Protein AF-A0A6C0GBV0-F1 (afdb_monomer_lite)

Secondary structure (DSSP, 8-state):
-GGGGG-SSHHHHHHHHHHHHHTT---HHHHHHHTT---EEEE---SSSS---EEEEHHHHHHHHHTTTS-HHHHHHHHHHHHHS----TT-GGGGG--SGGGTT-HHHHHHHHHHHHHH--GGGHHHHHTT--GGGHHHHHHHHH---EETTTTEEHHHHHHHHHHHS--GGGHHHHHHHHHHHHH--S--TTHHHHHHHHTTS-HHHHHHHHHHHHHHHHT-S-GGG-HHHHHHHHHHHHHT-GGGHHHHHHHHTSTTGGGGGG----

Sequence (270 aa):
MYALTNHKNEVIKGYALLGLIQRKAPLYDVLLQNIQDSSVLIEETWGCIGGGVNVNSVSSFFVYNTIYILNERERAKIDSILLFADFDSKNDFYYKFIYTDSLKQNNTYYKRLKQLYTKKQYFFLLHHIAQYQNPNDKQLILDALQNDQEYGYFQLNCINDGLHAIKQFPDSTFLPTLESLQKQALTTDSHNIWLTTLYLAILAYDPAVAKPFLKAAIETEHSINDINDREHTKVIYSLIRNINNAEYDEVMNIIKTIPGYEVYDQLIIY

Foldseek 3Di:
DLVQCPPPDLQSVLVVLVVCVVVLHDCLVSLVVCLLQQDWDWDPDDDDDDDDTPTDGSNQSSLVSCLVSDDLVSLLVSLVCLLPDPRPDLRSPSNLSRDQVSVQPDVVSLVSLVCCCPPVVPLLSLLSNLLNLDPVCVVVLVVLCVWQDQDDDPRDGSNLSSLSSLLNHVDPVCLVSLVVVLVVVLPDQDPDPNLLSSLSSLVSDDLVRSVVSLVVLCVSCLPPPDPVSSVNLLSNLQVCVVVVDPSCVVSVVSCVVRPPSVVSVVDDDD

Structure (mmCIF, N/CA/C/O backbone):
data_AF-A0A6C0GBV0-F1
#
_entry.id   AF-A0A6C0GBV0-F1
#
loop_
_atom_site.group_PDB
_atom_site.id
_atom_site.type_symbol
_atom_site.label_atom_id
_atom_site.label_alt_id
_atom_site.label_comp_id
_atom_site.label_asym_id
_atom_site.label_entity_id
_atom_site.label_seq_id
_atom_site.pdbx_PDB_ins_code
_atom_site.Cartn_x
_atom_site.Cartn_y
_atom_site.Cartn_z
_atom_site.occupancy
_atom_site.B_iso_or_equiv
_atom_site.auth_seq_id
_atom_site.auth_comp_id
_atom_site.auth_asym_id
_atom_site.auth_atom_id
_atom_site.pdbx_PDB_model_num
ATOM 1 N N . MET A 1 1 ? 12.032 16.051 -30.107 1.00 82.94 1 MET A N 1
ATOM 2 C CA . MET A 1 1 ? 11.981 15.551 -28.716 1.00 82.94 1 MET A CA 1
ATOM 3 C C . MET A 1 1 ? 12.133 14.041 -28.664 1.00 82.94 1 MET A C 1
ATOM 5 O O . MET A 1 1 ? 13.110 13.624 -28.077 1.00 82.94 1 MET A O 1
ATOM 9 N N . TYR A 1 2 ? 11.303 13.236 -29.345 1.00 91.25 2 TYR A N 1
ATOM 10 C CA . TYR A 1 2 ? 11.494 11.772 -29.406 1.00 91.25 2 TYR A CA 1
ATOM 11 C C . TYR A 1 2 ? 12.918 11.330 -29.784 1.00 91.25 2 TYR A C 1
ATOM 13 O O . TYR A 1 2 ? 13.510 10.527 -29.088 1.00 91.25 2 TYR A O 1
ATOM 21 N N . ALA A 1 3 ? 13.537 11.922 -30.810 1.00 90.75 3 ALA A N 1
ATOM 22 C CA . ALA A 1 3 ? 14.922 11.582 -31.170 1.00 90.75 3 ALA A CA 1
ATOM 23 C C . ALA A 1 3 ? 15.952 11.834 -30.042 1.00 90.75 3 ALA A C 1
ATOM 25 O O . ALA A 1 3 ? 17.018 11.226 -30.034 1.00 90.75 3 ALA A O 1
ATOM 26 N N . LEU A 1 4 ? 15.643 12.723 -29.092 1.00 93.50 4 LEU A N 1
ATOM 27 C CA . LEU A 1 4 ? 16.532 13.079 -27.984 1.00 93.50 4 LEU A CA 1
ATOM 28 C C . LEU A 1 4 ? 16.401 12.127 -26.787 1.00 93.50 4 LEU A C 1
ATOM 30 O O . LEU A 1 4 ? 17.289 12.118 -25.943 1.00 93.50 4 LEU A O 1
ATOM 34 N N . THR A 1 5 ? 15.356 11.293 -26.716 1.00 91.75 5 THR A N 1
ATOM 35 C CA . THR A 1 5 ? 15.217 10.307 -25.628 1.00 91.75 5 THR A CA 1
ATOM 36 C C . THR A 1 5 ? 16.241 9.178 -25.733 1.00 91.75 5 THR A C 1
ATOM 38 O O . THR A 1 5 ? 16.469 8.486 -24.754 1.00 91.75 5 THR A O 1
ATOM 41 N N . ASN A 1 6 ? 16.905 9.037 -26.886 1.00 90.94 6 ASN A N 1
ATOM 42 C CA . ASN A 1 6 ? 17.988 8.076 -27.124 1.00 90.94 6 ASN A CA 1
ATOM 43 C C . ASN A 1 6 ? 19.353 8.771 -27.289 1.00 90.94 6 ASN A C 1
ATOM 45 O O . ASN A 1 6 ? 20.278 8.220 -27.885 1.00 90.94 6 ASN A O 1
ATOM 49 N N . HIS A 1 7 ? 19.482 10.011 -26.812 1.00 93.06 7 HIS A N 1
ATOM 50 C CA . HIS A 1 7 ? 20.723 10.773 -26.912 1.00 93.06 7 HIS A CA 1
ATOM 51 C C . HIS A 1 7 ? 21.840 10.150 -26.057 1.00 93.06 7 HIS A C 1
ATOM 53 O O . HIS A 1 7 ? 21.569 9.600 -25.002 1.00 93.06 7 HIS A O 1
ATOM 59 N N . LYS A 1 8 ? 23.114 10.271 -26.451 1.00 90.56 8 LYS A N 1
ATOM 60 C CA . LYS A 1 8 ? 24.245 9.683 -25.694 1.00 90.56 8 LYS A CA 1
ATOM 61 C C . LYS A 1 8 ? 24.466 10.270 -24.295 1.00 90.56 8 LYS A C 1
ATOM 63 O O . LYS A 1 8 ? 25.205 9.690 -23.522 1.00 90.56 8 LYS A O 1
ATOM 68 N N . ASN A 1 9 ? 23.900 11.440 -24.026 1.00 89.19 9 ASN A N 1
ATOM 69 C CA . ASN A 1 9 ? 23.986 12.123 -22.738 1.00 89.19 9 ASN A CA 1
ATOM 70 C C . ASN A 1 9 ? 22.665 11.927 -21.985 1.00 89.19 9 ASN A C 1
ATOM 72 O O . ASN A 1 9 ? 21.605 12.295 -22.497 1.00 89.19 9 ASN A O 1
ATOM 76 N N . GLU A 1 10 ? 22.760 11.368 -20.787 1.00 88.69 10 GLU A N 1
ATOM 77 C CA . GLU A 1 10 ? 21.666 10.936 -19.919 1.00 88.69 10 GLU A CA 1
ATOM 78 C C . GLU A 1 10 ? 20.792 12.116 -19.486 1.00 88.69 10 GLU A C 1
ATOM 80 O O . GLU A 1 10 ? 19.565 12.029 -19.522 1.00 88.69 10 GLU A O 1
ATOM 85 N N . VAL A 1 11 ? 21.407 13.263 -19.185 1.00 86.31 11 VAL A N 1
ATOM 86 C CA . VAL A 1 11 ? 20.701 14.501 -18.819 1.00 86.31 11 VAL A CA 1
ATOM 87 C C . VAL A 1 11 ? 19.817 14.980 -19.972 1.00 86.31 11 VAL A C 1
ATOM 89 O O . VAL A 1 11 ? 18.656 15.336 -19.766 1.00 86.31 11 VAL A O 1
ATOM 92 N N . ILE A 1 12 ? 20.316 14.917 -21.212 1.00 89.94 12 ILE A N 1
ATOM 93 C CA . ILE A 1 12 ? 19.519 15.249 -22.404 1.00 89.94 12 ILE A CA 1
ATOM 94 C C . ILE A 1 12 ? 18.343 14.276 -22.567 1.00 89.94 12 ILE A C 1
ATOM 96 O O . ILE A 1 12 ? 17.244 14.730 -22.897 1.00 89.94 12 ILE A O 1
ATOM 100 N N . LYS A 1 13 ? 18.525 12.974 -22.294 1.00 91.38 13 LYS A N 1
ATOM 101 C CA . LYS A 1 13 ? 17.412 12.006 -22.304 1.00 91.38 13 LYS A CA 1
ATOM 102 C C . LYS A 1 13 ? 16.341 12.382 -21.279 1.00 91.38 13 LYS A C 1
ATOM 104 O O . LYS A 1 13 ? 15.158 12.406 -21.621 1.00 91.38 13 LYS A O 1
ATOM 109 N N . GLY A 1 14 ? 16.761 12.717 -20.056 1.00 88.88 14 GLY A N 1
ATOM 110 C CA . GLY A 1 14 ? 15.875 13.118 -18.963 1.00 88.88 14 GLY A CA 1
ATOM 111 C C . GLY A 1 14 ? 15.036 14.348 -19.316 1.00 88.88 14 GLY A C 1
ATOM 112 O O . GLY A 1 14 ? 13.807 14.293 -19.292 1.00 88.88 14 GLY A O 1
ATOM 113 N N . TYR A 1 15 ? 15.672 15.437 -19.761 1.00 90.12 15 TYR A N 1
ATOM 114 C CA . TYR A 1 15 ? 14.946 16.642 -20.184 1.00 90.12 15 TYR A CA 1
ATOM 115 C C . TYR A 1 15 ? 14.063 16.413 -21.415 1.00 90.12 15 TYR A C 1
ATOM 117 O O . TYR A 1 15 ? 12.979 16.994 -21.514 1.00 90.12 15 TYR A O 1
ATOM 125 N N . ALA A 1 16 ? 14.484 15.559 -22.353 1.00 93.69 16 ALA A N 1
ATOM 126 C CA . ALA A 1 16 ? 13.652 15.194 -23.494 1.00 93.69 16 ALA A CA 1
ATOM 127 C C . ALA A 1 16 ? 12.366 14.483 -23.052 1.00 93.69 16 ALA A C 1
ATOM 129 O O . ALA A 1 16 ? 11.297 14.804 -23.577 1.00 93.69 16 ALA A O 1
ATOM 130 N N . LEU A 1 17 ? 12.452 13.572 -22.075 1.00 92.75 17 LEU A N 1
ATOM 131 C CA . LEU A 1 17 ? 11.288 12.918 -21.481 1.00 92.75 17 LEU A CA 1
ATOM 132 C C . LEU A 1 17 ? 10.358 13.935 -20.811 1.00 92.75 17 LEU A C 1
ATOM 134 O O . LEU A 1 17 ? 9.166 13.956 -21.116 1.00 92.75 17 LEU A O 1
ATOM 138 N N . LEU A 1 18 ? 10.894 14.815 -19.958 1.00 91.12 18 LEU A N 1
ATOM 139 C CA . LEU A 1 18 ? 10.102 15.853 -19.287 1.00 91.12 18 LEU A CA 1
ATOM 140 C C . LEU A 1 18 ? 9.379 16.760 -20.296 1.00 91.12 18 LEU A C 1
ATOM 142 O O . LEU A 1 18 ? 8.192 17.048 -20.140 1.00 91.12 18 LEU A O 1
ATOM 146 N N . GLY A 1 19 ? 10.055 17.147 -21.381 1.00 92.38 19 GLY A N 1
ATOM 147 C CA . GLY A 1 19 ? 9.445 17.918 -22.465 1.00 92.38 19 GLY A CA 1
ATOM 148 C C . GLY A 1 19 ? 8.317 17.171 -23.189 1.00 92.38 19 GLY A C 1
ATOM 149 O O . GLY A 1 19 ? 7.324 17.786 -23.581 1.00 92.38 19 GLY A O 1
ATOM 150 N N . LEU A 1 20 ? 8.428 15.848 -23.353 1.00 94.06 20 LEU A N 1
ATOM 151 C CA . LEU A 1 20 ? 7.353 15.022 -23.915 1.00 94.06 20 LEU A CA 1
ATOM 152 C C . LEU A 1 20 ? 6.162 14.892 -22.952 1.00 94.06 20 LEU A C 1
ATOM 154 O O . LEU A 1 20 ? 5.019 14.984 -23.405 1.00 94.06 20 LEU A O 1
ATOM 158 N N . ILE A 1 21 ? 6.412 14.753 -21.645 1.00 90.94 21 ILE A N 1
ATOM 159 C CA . ILE A 1 21 ? 5.375 14.722 -20.597 1.00 90.94 21 ILE A CA 1
ATOM 160 C C . ILE A 1 21 ? 4.574 16.022 -20.595 1.00 90.94 21 ILE A C 1
ATOM 162 O O . ILE A 1 21 ? 3.346 15.991 -20.665 1.00 90.94 21 ILE A O 1
ATOM 166 N N . GLN A 1 22 ? 5.253 17.172 -20.598 1.00 91.00 22 GLN A N 1
ATOM 167 C CA . GLN A 1 22 ? 4.596 18.485 -20.647 1.00 91.00 22 GLN A CA 1
ATOM 168 C C . GLN A 1 22 ? 3.708 18.650 -21.886 1.00 91.00 22 GLN A C 1
ATOM 170 O O . GLN A 1 22 ? 2.680 19.324 -21.843 1.00 91.00 22 GLN A O 1
ATOM 175 N N . ARG A 1 23 ? 4.077 18.000 -22.994 1.00 93.12 23 ARG A N 1
ATOM 176 C CA . ARG A 1 23 ? 3.304 17.987 -24.241 1.00 93.12 23 ARG A CA 1
ATOM 177 C C . ARG A 1 23 ? 2.213 16.919 -24.286 1.00 93.12 23 ARG A C 1
ATOM 179 O O . ARG A 1 23 ? 1.539 16.821 -25.307 1.00 93.12 23 ARG A O 1
ATOM 186 N N . LYS A 1 24 ? 2.039 16.128 -23.219 1.00 90.94 24 LYS A N 1
ATOM 187 C CA . LYS A 1 24 ? 1.102 14.994 -23.150 1.00 90.94 24 LYS A CA 1
ATOM 188 C C . LYS A 1 24 ? 1.282 14.019 -24.320 1.00 90.94 24 LYS A C 1
ATOM 190 O O . LYS A 1 24 ? 0.313 13.492 -24.863 1.00 90.94 24 LYS A O 1
ATOM 195 N N . ALA A 1 25 ? 2.525 13.834 -24.757 1.00 91.94 25 ALA A N 1
ATOM 196 C CA . ALA A 1 25 ? 2.838 12.936 -25.857 1.00 91.94 25 ALA A CA 1
ATOM 197 C C . ALA A 1 25 ? 2.707 11.465 -25.403 1.00 91.94 25 ALA A C 1
ATOM 199 O O . ALA A 1 25 ? 2.894 11.193 -24.220 1.00 91.94 25 ALA A O 1
ATOM 200 N N . PRO A 1 26 ? 2.430 10.499 -26.297 1.00 91.44 26 PRO A N 1
ATOM 201 C CA . PRO A 1 26 ? 2.500 9.076 -25.957 1.00 91.44 26 PRO A CA 1
ATOM 202 C C . PRO A 1 26 ? 3.925 8.662 -25.552 1.00 91.44 26 PRO A C 1
ATOM 204 O O . PRO A 1 26 ? 4.877 8.938 -26.288 1.00 91.44 26 PRO A O 1
ATOM 207 N N . LEU A 1 27 ? 4.079 8.004 -24.395 1.00 93.19 27 LEU A N 1
ATOM 208 C CA . LEU A 1 27 ? 5.393 7.697 -23.795 1.00 93.19 27 LEU A CA 1
ATOM 209 C C . LEU A 1 27 ? 5.727 6.206 -23.714 1.00 93.19 27 LEU A C 1
ATOM 211 O O . LEU A 1 27 ? 6.846 5.873 -23.333 1.00 93.19 27 LEU A O 1
ATOM 215 N N . TYR A 1 28 ? 4.805 5.314 -24.080 1.00 93.81 28 TYR A N 1
ATOM 216 C CA . TYR A 1 28 ? 5.009 3.872 -23.927 1.00 93.81 28 TYR A CA 1
ATOM 217 C C . TYR A 1 28 ? 6.273 3.365 -24.640 1.00 93.81 28 TYR A C 1
ATOM 219 O O . TYR A 1 28 ? 7.127 2.744 -24.009 1.00 93.81 28 TYR A O 1
ATOM 227 N N . ASP A 1 29 ? 6.452 3.701 -25.920 1.00 93.94 29 ASP A N 1
ATOM 228 C CA . ASP A 1 29 ? 7.630 3.268 -26.686 1.00 93.94 29 ASP A CA 1
ATOM 229 C C . ASP A 1 29 ? 8.927 3.923 -26.188 1.00 93.94 29 ASP A C 1
ATOM 231 O O . ASP A 1 29 ? 9.991 3.304 -26.213 1.00 93.94 29 ASP A O 1
ATOM 235 N N . VAL A 1 30 ? 8.844 5.164 -25.697 1.00 93.38 30 VAL A N 1
ATOM 236 C CA . VAL A 1 30 ? 9.984 5.891 -25.113 1.00 93.38 30 VAL A CA 1
ATOM 237 C C . VAL A 1 30 ? 10.460 5.211 -23.835 1.00 93.38 30 VAL A C 1
ATOM 239 O O . VAL A 1 30 ? 11.665 5.021 -23.655 1.00 93.38 30 VAL A O 1
ATOM 242 N N . LEU A 1 31 ? 9.519 4.823 -22.970 1.00 91.56 31 LEU A N 1
ATOM 243 C CA . LEU A 1 31 ? 9.804 4.045 -21.773 1.00 91.56 31 LEU A CA 1
ATOM 244 C C . LEU A 1 31 ? 10.412 2.696 -22.149 1.00 91.56 31 LEU A C 1
ATOM 246 O O . LEU A 1 31 ? 11.474 2.360 -21.642 1.00 91.56 31 LEU A O 1
ATOM 250 N N . LEU A 1 32 ? 9.791 1.948 -23.065 1.00 91.25 32 LEU A N 1
ATOM 251 C CA . LEU A 1 32 ? 10.261 0.618 -23.453 1.00 91.25 32 LEU A CA 1
ATOM 252 C C . LEU A 1 32 ? 11.707 0.632 -23.974 1.00 91.25 32 LEU A C 1
ATOM 254 O O . LEU A 1 32 ? 12.476 -0.27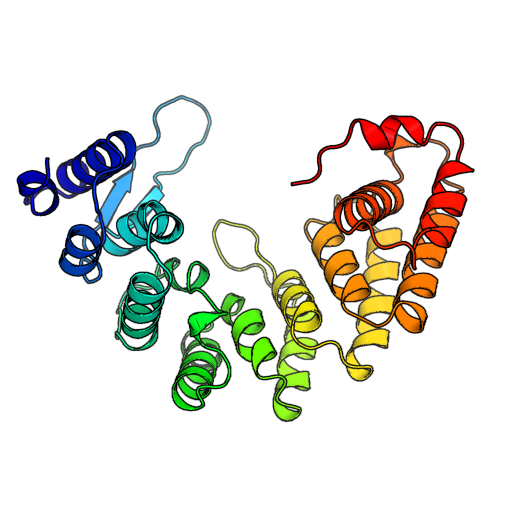4 -23.670 1.00 91.25 32 LEU A O 1
ATOM 258 N N . GLN A 1 33 ? 12.095 1.673 -24.713 1.00 91.62 33 GLN A N 1
ATOM 259 C CA . GLN A 1 33 ? 13.460 1.835 -25.224 1.00 91.62 33 GLN A CA 1
ATOM 260 C C . GLN A 1 33 ? 14.502 2.105 -24.130 1.00 91.62 33 GLN A C 1
ATOM 262 O O . GLN A 1 33 ? 15.669 1.775 -24.318 1.00 91.62 33 GLN A O 1
ATOM 267 N N . ASN A 1 34 ? 14.099 2.699 -23.004 1.00 88.94 34 ASN A N 1
ATOM 268 C CA . ASN A 1 34 ? 15.011 3.155 -21.948 1.00 88.94 34 ASN A CA 1
ATOM 269 C C . ASN A 1 34 ? 14.832 2.398 -20.620 1.00 88.94 34 ASN A C 1
ATOM 271 O O . ASN A 1 34 ? 15.561 2.645 -19.666 1.00 88.94 34 ASN A O 1
ATOM 275 N N . ILE A 1 35 ? 13.904 1.438 -20.548 1.00 86.56 35 ILE A N 1
ATOM 276 C CA . ILE A 1 35 ? 13.587 0.697 -19.318 1.00 86.56 35 ILE A CA 1
ATOM 277 C C . ILE A 1 35 ? 14.748 -0.167 -18.816 1.00 86.56 35 ILE A C 1
ATOM 279 O O . ILE A 1 35 ? 14.807 -0.477 -17.634 1.00 86.56 35 ILE A O 1
ATOM 283 N N . GLN A 1 36 ? 15.681 -0.543 -19.690 1.00 84.12 36 GLN A N 1
ATOM 284 C CA . GLN A 1 36 ? 16.893 -1.294 -19.339 1.00 84.12 36 GLN A CA 1
ATOM 285 C C . GLN A 1 36 ? 18.141 -0.418 -19.239 1.00 84.12 36 GLN A C 1
ATOM 287 O O . GLN A 1 36 ? 19.236 -0.931 -19.024 1.00 84.12 36 GLN A O 1
ATOM 292 N N . ASP A 1 37 ? 17.993 0.898 -19.388 1.00 84.50 37 ASP A N 1
ATOM 293 C CA . ASP A 1 37 ? 19.122 1.807 -19.317 1.00 84.50 37 ASP A CA 1
ATOM 294 C C . ASP A 1 37 ? 19.559 2.016 -17.860 1.00 84.50 37 ASP A C 1
ATOM 296 O O . ASP A 1 37 ? 18.946 2.763 -17.091 1.00 84.50 37 ASP A O 1
ATOM 300 N N . SER A 1 38 ? 20.632 1.323 -17.481 1.00 81.06 38 SER A N 1
ATOM 301 C CA . SER A 1 38 ? 21.247 1.405 -16.157 1.00 81.06 38 SER A CA 1
ATOM 302 C C . SER A 1 38 ? 22.255 2.550 -16.027 1.00 81.06 38 SER A C 1
ATOM 304 O O . SER A 1 38 ? 22.928 2.640 -14.998 1.00 81.06 38 SER A O 1
ATOM 306 N N . SER A 1 39 ? 22.416 3.393 -17.056 1.00 84.00 39 SER A N 1
ATOM 307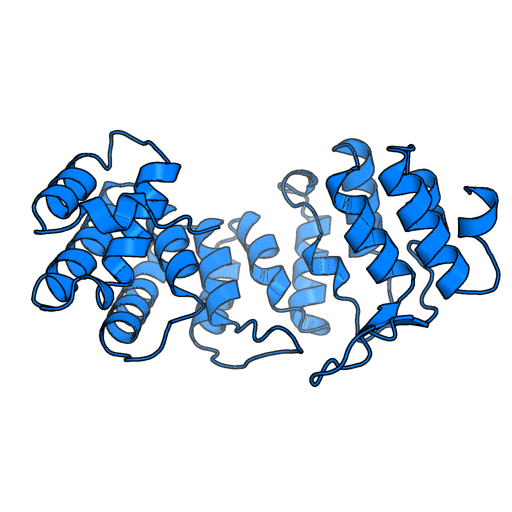 C CA . SER A 1 39 ? 23.273 4.576 -16.964 1.00 84.00 39 SER A CA 1
ATOM 308 C C . SER A 1 39 ? 22.764 5.526 -15.884 1.00 84.00 39 SER A C 1
ATOM 310 O O . SER A 1 39 ? 21.570 5.600 -15.579 1.00 84.00 39 SER A O 1
ATOM 312 N N . VAL A 1 40 ? 23.707 6.220 -15.255 1.00 80.88 40 VAL A N 1
ATOM 313 C CA . VAL A 1 40 ? 23.433 7.097 -14.124 1.00 80.88 40 VAL A CA 1
ATOM 314 C C . VAL A 1 40 ? 22.989 8.463 -14.632 1.00 80.88 40 VAL A C 1
ATOM 316 O O . VAL A 1 40 ? 23.737 9.167 -15.306 1.00 80.88 40 VAL A O 1
ATOM 319 N N . LEU A 1 41 ? 21.782 8.855 -14.244 1.00 74.19 41 LEU A N 1
ATOM 320 C CA . LEU A 1 41 ? 21.276 10.209 -14.341 1.00 74.19 41 LEU A CA 1
ATOM 321 C C . LEU A 1 41 ? 21.642 10.961 -13.055 1.00 74.19 41 LEU A C 1
ATOM 323 O O . LEU A 1 41 ? 21.146 10.654 -11.970 1.00 74.19 41 LEU A O 1
ATOM 327 N N . ILE A 1 42 ? 22.526 11.946 -13.184 1.00 67.19 42 ILE A N 1
ATOM 328 C CA . ILE A 1 42 ? 22.886 12.848 -12.090 1.00 67.19 42 ILE A CA 1
ATOM 329 C C . ILE A 1 42 ? 21.903 14.019 -12.119 1.00 67.19 42 ILE A C 1
ATOM 331 O O . ILE A 1 42 ? 21.989 14.875 -13.000 1.00 67.19 42 ILE A O 1
ATOM 335 N N . GLU A 1 43 ? 20.967 14.062 -11.171 1.00 60.09 43 GLU A N 1
ATOM 336 C CA . GLU A 1 43 ? 20.211 15.282 -10.894 1.00 60.09 43 GLU A CA 1
ATOM 337 C C . GLU A 1 43 ? 21.002 16.131 -9.893 1.00 60.09 43 GLU A C 1
ATOM 339 O O . GLU A 1 43 ? 21.015 15.863 -8.690 1.00 60.09 43 GLU A O 1
ATOM 344 N N . GLU A 1 44 ? 21.683 17.167 -10.385 1.00 52.41 44 GLU A N 1
ATOM 345 C CA . GLU A 1 44 ? 22.112 18.268 -9.524 1.00 52.41 44 GLU A CA 1
ATOM 346 C C . GLU A 1 44 ? 20.865 19.077 -9.147 1.00 52.41 44 GLU A C 1
ATOM 348 O O . GLU A 1 44 ? 20.273 19.774 -9.976 1.00 52.41 44 GLU A O 1
ATOM 353 N N . THR A 1 45 ? 20.420 18.960 -7.898 1.00 48.94 45 THR A N 1
ATOM 354 C CA . THR A 1 45 ? 19.359 19.819 -7.369 1.00 48.94 45 THR A CA 1
ATOM 355 C C . THR A 1 45 ? 19.818 21.274 -7.381 1.00 48.94 45 THR A C 1
ATOM 357 O O . THR A 1 45 ? 20.827 21.631 -6.772 1.00 48.94 45 THR A O 1
ATOM 360 N N . TRP A 1 46 ? 19.052 22.128 -8.056 1.00 38.97 46 TRP A N 1
ATOM 361 C CA . TRP A 1 46 ? 19.186 23.578 -7.978 1.00 38.97 46 TRP A CA 1
ATOM 362 C C . TRP A 1 46 ? 18.708 24.087 -6.611 1.00 38.97 46 TRP A C 1
ATOM 364 O O . TRP A 1 46 ? 17.591 23.783 -6.200 1.00 38.97 46 TRP A O 1
ATOM 374 N N . GLY A 1 47 ? 19.509 24.946 -5.972 1.00 36.59 47 GLY A N 1
ATOM 375 C CA . GLY A 1 47 ? 19.066 25.844 -4.898 1.00 36.59 47 GLY A CA 1
ATOM 376 C C . GLY A 1 47 ? 19.596 25.501 -3.504 1.00 36.59 47 GLY A C 1
ATOM 377 O O . GLY A 1 47 ? 19.425 24.398 -2.998 1.00 36.59 47 GLY A O 1
ATOM 378 N N . CYS A 1 48 ? 20.247 26.480 -2.875 1.00 45.38 48 CYS A N 1
ATOM 379 C CA . CYS A 1 48 ? 20.787 26.417 -1.522 1.00 45.38 48 CYS A CA 1
ATOM 380 C C . CYS A 1 48 ? 19.755 25.930 -0.490 1.00 45.38 48 CYS A C 1
ATOM 382 O O . CYS A 1 48 ? 18.763 26.612 -0.260 1.00 45.38 48 CYS A O 1
ATOM 384 N N . ILE A 1 49 ? 20.045 24.780 0.126 1.00 41.31 49 ILE A N 1
ATOM 385 C CA . ILE A 1 49 ? 19.910 24.367 1.542 1.00 41.31 49 ILE A CA 1
ATOM 386 C C . ILE A 1 49 ? 19.922 22.825 1.511 1.00 41.31 49 ILE A C 1
ATOM 388 O O . ILE A 1 49 ? 18.905 22.181 1.291 1.00 41.31 49 ILE A O 1
ATOM 392 N N . GLY A 1 50 ? 21.110 22.229 1.657 1.00 40.94 50 GLY A N 1
ATOM 393 C CA . GLY A 1 50 ? 21.283 20.820 2.051 1.00 40.94 50 GLY A CA 1
ATOM 394 C C . GLY A 1 50 ? 20.782 19.698 1.123 1.00 40.94 50 GLY A C 1
ATOM 395 O O . GLY A 1 50 ? 20.758 18.555 1.569 1.00 40.94 50 GLY A O 1
ATOM 396 N N . GLY A 1 51 ? 20.393 19.966 -0.127 1.00 35.03 51 GLY A N 1
ATOM 397 C CA . GLY A 1 51 ? 19.907 18.937 -1.059 1.00 35.03 51 GLY A CA 1
ATOM 398 C C . GLY A 1 51 ? 21.032 18.069 -1.629 1.00 35.03 51 GLY A C 1
ATOM 399 O O . GLY A 1 51 ? 21.951 18.580 -2.266 1.00 35.03 51 GLY A O 1
ATOM 400 N N . GLY A 1 52 ? 20.980 16.759 -1.379 1.00 41.44 52 GLY A N 1
ATOM 401 C CA . GLY A 1 52 ? 21.906 15.787 -1.962 1.00 41.44 52 GLY A CA 1
ATOM 402 C C . GLY A 1 52 ? 21.686 15.593 -3.466 1.00 41.44 52 GLY A C 1
ATOM 403 O O . GLY A 1 52 ? 20.599 15.823 -3.985 1.00 41.44 52 GLY A O 1
ATOM 404 N N . VAL A 1 53 ? 22.725 15.128 -4.162 1.00 43.78 53 VAL A N 1
ATOM 405 C CA . VAL A 1 53 ? 22.623 14.675 -5.555 1.00 43.78 53 VAL A CA 1
ATOM 406 C C . VAL A 1 53 ? 21.729 13.435 -5.597 1.00 43.78 53 VAL A C 1
ATOM 408 O O . VAL A 1 53 ? 22.098 12.394 -5.049 1.00 43.78 53 VAL A O 1
ATOM 411 N N . ASN A 1 54 ? 20.574 13.522 -6.260 1.00 54.69 54 ASN A N 1
ATOM 412 C CA . ASN A 1 54 ? 19.763 12.342 -6.545 1.00 54.69 54 ASN A CA 1
ATOM 413 C C . ASN A 1 54 ? 20.385 11.610 -7.735 1.00 54.69 54 ASN A C 1
ATOM 415 O O . ASN A 1 54 ? 20.250 12.001 -8.894 1.00 54.69 54 ASN A O 1
ATOM 419 N N . VAL A 1 55 ? 21.117 10.546 -7.425 1.00 55.81 55 VAL A N 1
ATOM 420 C CA . VAL A 1 55 ? 21.684 9.630 -8.412 1.00 55.81 55 VAL A CA 1
ATOM 421 C C . VAL A 1 55 ? 20.621 8.581 -8.732 1.00 55.81 55 VAL A C 1
ATOM 423 O O . VAL A 1 55 ? 20.476 7.595 -8.009 1.00 55.81 55 VAL A O 1
ATOM 426 N N . ASN A 1 56 ? 19.873 8.791 -9.812 1.00 67.38 56 ASN A N 1
ATOM 427 C CA . ASN A 1 56 ? 18.914 7.813 -10.330 1.00 67.38 56 ASN A CA 1
ATOM 428 C C . ASN A 1 56 ? 19.505 7.104 -11.552 1.00 67.38 56 ASN A C 1
ATOM 430 O O . ASN A 1 56 ? 20.334 7.670 -12.255 1.00 67.38 56 ASN A O 1
ATOM 434 N N . SER A 1 57 ? 19.086 5.875 -11.853 1.00 78.00 57 SER A N 1
ATOM 435 C CA . SER A 1 57 ? 19.316 5.332 -13.197 1.00 78.00 57 SER A CA 1
ATOM 436 C C . SER A 1 57 ? 18.350 5.984 -14.190 1.00 78.00 57 SER A C 1
ATOM 438 O O . SER A 1 57 ? 17.254 6.412 -13.807 1.00 78.00 57 SER A O 1
ATOM 440 N N . VAL A 1 58 ? 18.722 6.036 -15.471 1.00 82.38 58 VAL A N 1
ATOM 441 C CA . VAL A 1 58 ? 17.812 6.469 -16.544 1.00 82.38 58 VAL A CA 1
ATOM 442 C C . VAL A 1 58 ? 16.526 5.640 -16.513 1.00 82.38 58 VAL A C 1
ATOM 444 O O . VAL A 1 58 ? 15.439 6.210 -16.549 1.00 82.38 58 VAL A O 1
ATOM 447 N N . SER A 1 59 ? 16.626 4.321 -16.341 1.00 83.38 59 SER A N 1
ATOM 448 C CA . SER A 1 59 ? 15.466 3.441 -16.167 1.00 83.38 59 SER A CA 1
ATOM 449 C C . SER A 1 59 ? 14.546 3.889 -15.022 1.00 83.38 59 SER A C 1
ATOM 451 O O . SER A 1 59 ? 13.361 4.143 -15.254 1.00 83.38 59 SER A O 1
ATOM 453 N N . SER A 1 60 ? 15.081 4.070 -13.807 1.00 78.94 60 SER A N 1
ATOM 454 C CA . SER A 1 60 ? 14.294 4.498 -12.643 1.00 78.94 60 SER A CA 1
ATOM 455 C C . SER A 1 60 ? 13.623 5.853 -12.873 1.00 78.94 60 SER A C 1
ATOM 457 O O . SER A 1 60 ? 12.445 6.016 -12.550 1.00 78.94 60 SER A O 1
ATOM 459 N N . PHE A 1 61 ? 14.335 6.807 -13.482 1.00 83.69 61 PHE A N 1
ATOM 460 C CA . PHE A 1 61 ? 13.785 8.118 -13.829 1.00 83.69 61 PHE A CA 1
ATOM 461 C C . PHE A 1 61 ? 12.642 8.011 -14.846 1.00 83.69 61 PHE A C 1
ATOM 463 O O . PHE A 1 61 ? 11.598 8.648 -14.683 1.00 83.69 61 PHE A O 1
ATOM 470 N N . PHE A 1 62 ? 12.810 7.189 -15.883 1.00 87.75 62 PHE A N 1
ATOM 471 C CA . PHE A 1 62 ? 11.795 6.997 -16.912 1.00 87.75 62 PHE A CA 1
ATOM 472 C C . PHE A 1 62 ? 10.555 6.317 -16.339 1.00 87.75 62 PHE A C 1
ATOM 474 O O . PHE A 1 62 ? 9.451 6.809 -16.565 1.00 87.75 62 PHE A O 1
ATOM 481 N N . VAL A 1 63 ? 10.707 5.245 -15.556 1.00 85.25 63 VAL A N 1
ATOM 482 C CA . VAL A 1 63 ? 9.572 4.570 -14.908 1.00 85.25 63 VAL A CA 1
ATOM 483 C C . VAL A 1 63 ? 8.820 5.545 -14.003 1.00 85.25 63 VAL A C 1
ATOM 485 O O . VAL A 1 63 ? 7.616 5.721 -14.183 1.00 85.25 63 VAL A O 1
ATOM 488 N N . TYR A 1 64 ? 9.522 6.243 -13.101 1.00 82.88 64 TYR A N 1
ATOM 489 C CA . TYR A 1 64 ? 8.926 7.208 -12.167 1.00 82.88 64 TYR A CA 1
ATOM 490 C C . TYR A 1 64 ? 8.020 8.224 -12.874 1.00 82.88 64 TYR A C 1
ATOM 492 O O . TYR A 1 64 ? 6.880 8.453 -12.472 1.00 82.88 64 TYR A O 1
ATOM 500 N N . ASN A 1 65 ? 8.531 8.822 -13.951 1.00 84.81 65 ASN A N 1
ATOM 501 C CA . ASN A 1 65 ? 7.878 9.940 -14.624 1.00 84.81 65 ASN A CA 1
ATOM 502 C C . ASN A 1 65 ? 6.809 9.518 -15.644 1.00 84.81 65 ASN A C 1
ATOM 504 O O . ASN A 1 65 ? 6.037 10.360 -16.100 1.00 84.81 65 ASN A O 1
ATOM 508 N N . THR A 1 66 ? 6.750 8.240 -16.030 1.00 86.25 66 THR A N 1
ATOM 509 C CA . THR A 1 66 ? 5.828 7.767 -17.081 1.00 86.25 66 THR A CA 1
ATOM 510 C C . THR A 1 66 ? 4.726 6.854 -16.572 1.00 86.25 66 THR A C 1
ATOM 512 O O . THR A 1 66 ? 3.669 6.802 -17.197 1.00 86.25 66 THR A O 1
ATOM 515 N N . ILE A 1 67 ? 4.928 6.163 -15.445 1.00 80.25 67 ILE A N 1
ATOM 516 C CA . ILE A 1 67 ? 4.049 5.074 -14.997 1.00 80.25 67 ILE A CA 1
ATOM 517 C C . ILE A 1 67 ? 2.578 5.496 -14.828 1.00 80.25 67 ILE A C 1
ATOM 519 O O . ILE A 1 67 ? 1.682 4.709 -15.123 1.00 80.25 67 ILE A O 1
ATOM 523 N N . TYR A 1 68 ? 2.321 6.744 -14.425 1.00 80.56 68 TYR A N 1
ATOM 524 C CA . TYR A 1 68 ? 0.971 7.292 -14.222 1.00 80.56 68 TYR A CA 1
ATOM 525 C C . TYR A 1 68 ? 0.261 7.723 -15.514 1.00 80.56 68 TYR A C 1
ATOM 527 O O . TYR A 1 68 ? -0.923 8.045 -15.486 1.00 80.56 68 TYR A O 1
ATOM 535 N N . ILE A 1 69 ? 0.981 7.766 -16.637 1.00 86.50 69 ILE A N 1
ATOM 536 C CA . ILE A 1 69 ? 0.463 8.196 -17.945 1.00 86.50 69 ILE A CA 1
ATOM 537 C C . ILE A 1 69 ? 0.085 6.977 -18.806 1.00 86.50 69 ILE A C 1
ATOM 539 O O . ILE A 1 69 ? -0.669 7.106 -19.770 1.00 86.50 69 ILE A O 1
ATOM 543 N N . LEU A 1 70 ? 0.595 5.790 -18.465 1.00 86.81 70 LEU A N 1
ATOM 544 C CA . LEU A 1 70 ? 0.329 4.553 -19.194 1.00 86.81 70 LEU A CA 1
ATOM 545 C C . LEU A 1 70 ? -1.113 4.081 -18.996 1.00 86.81 70 LEU A C 1
ATOM 547 O O . LEU A 1 70 ? -1.656 4.144 -17.893 1.00 86.81 70 LEU A O 1
ATOM 551 N N . ASN A 1 71 ? -1.705 3.518 -20.051 1.00 88.31 71 ASN A N 1
ATOM 552 C CA . ASN A 1 71 ? -2.952 2.767 -19.893 1.00 88.31 71 ASN A CA 1
ATOM 553 C C . ASN A 1 71 ? -2.699 1.401 -19.223 1.00 88.31 71 ASN A C 1
ATOM 555 O O . ASN A 1 71 ? -1.565 0.928 -19.144 1.00 88.31 71 ASN A O 1
ATOM 559 N N . GLU A 1 72 ? -3.762 0.728 -18.778 1.00 84.44 72 GLU A N 1
ATOM 560 C CA . GLU A 1 72 ? -3.669 -0.549 -18.050 1.00 84.44 72 GLU A CA 1
ATOM 561 C C . GLU A 1 72 ? -2.879 -1.632 -18.801 1.00 84.44 72 GLU A C 1
ATOM 563 O O . GLU A 1 72 ? -2.073 -2.347 -18.204 1.00 84.44 72 GLU A O 1
ATOM 568 N N . ARG A 1 73 ? -3.064 -1.742 -20.125 1.00 86.69 73 ARG A N 1
ATOM 569 C CA . ARG A 1 73 ? -2.390 -2.756 -20.948 1.00 86.69 73 ARG A CA 1
ATOM 570 C C . ARG A 1 73 ? -0.896 -2.477 -21.075 1.00 86.69 73 ARG A C 1
ATOM 572 O O . ARG A 1 73 ? -0.091 -3.406 -21.045 1.00 86.69 73 ARG A O 1
ATOM 579 N N . GLU A 1 74 ? -0.530 -1.219 -21.281 1.00 89.75 74 GLU A N 1
ATOM 580 C CA . GLU A 1 74 ? 0.864 -0.777 -21.319 1.00 89.75 74 GLU A CA 1
ATOM 581 C C . GLU A 1 74 ? 1.528 -1.011 -19.969 1.00 89.75 74 GLU A C 1
ATOM 583 O O . GLU A 1 74 ? 2.593 -1.624 -19.908 1.00 89.75 74 GLU A O 1
ATOM 588 N N . ARG A 1 75 ? 0.850 -0.615 -18.890 1.00 85.88 75 ARG A N 1
ATOM 589 C CA . ARG A 1 75 ? 1.332 -0.764 -17.522 1.00 85.88 75 ARG A CA 1
ATOM 590 C C . ARG A 1 75 ? 1.577 -2.225 -17.155 1.00 85.88 75 ARG A C 1
ATOM 592 O O . A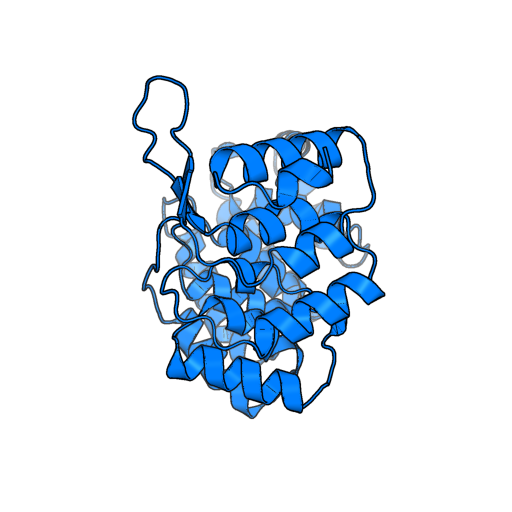RG A 1 75 ? 2.684 -2.549 -16.749 1.00 85.88 75 ARG A O 1
ATOM 599 N N . ALA A 1 76 ? 0.638 -3.124 -17.455 1.00 83.56 76 ALA A N 1
ATOM 600 C CA . ALA A 1 76 ? 0.808 -4.561 -17.225 1.00 83.56 76 ALA A CA 1
ATOM 601 C C . ALA A 1 76 ? 2.045 -5.148 -17.937 1.00 83.56 76 ALA A C 1
ATOM 603 O O . ALA A 1 76 ? 2.740 -6.008 -17.394 1.00 83.56 76 ALA A O 1
ATOM 604 N N . LYS A 1 77 ? 2.356 -4.681 -19.155 1.00 87.00 77 LYS A N 1
ATOM 605 C CA . LYS A 1 77 ? 3.571 -5.110 -19.867 1.00 87.00 77 LYS A CA 1
ATOM 606 C C . LYS A 1 77 ? 4.836 -4.585 -19.195 1.00 87.00 77 LYS A C 1
ATOM 608 O O . LYS A 1 77 ? 5.805 -5.331 -19.085 1.00 87.00 77 LYS A O 1
ATOM 613 N N . ILE A 1 78 ? 4.829 -3.323 -18.767 1.00 86.88 78 ILE A N 1
ATOM 614 C CA . ILE A 1 78 ? 5.949 -2.715 -18.042 1.00 86.88 78 ILE A CA 1
ATOM 615 C C . ILE A 1 78 ? 6.177 -3.446 -16.721 1.00 86.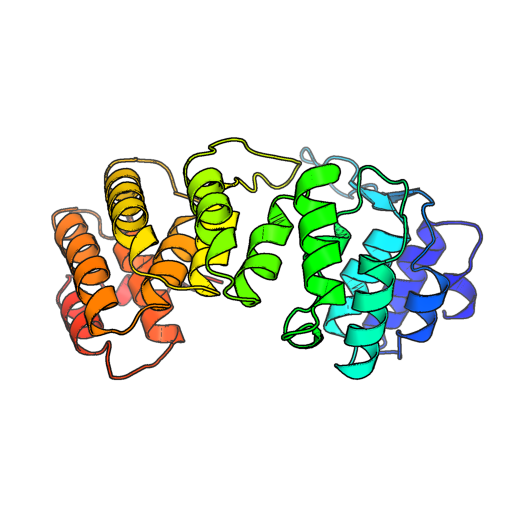88 78 ILE A C 1
ATOM 617 O O . ILE A 1 78 ? 7.297 -3.881 -16.487 1.00 86.88 78 ILE A O 1
ATOM 621 N N . ASP A 1 79 ? 5.133 -3.690 -15.926 1.00 83.25 79 ASP A N 1
ATOM 622 C CA . ASP A 1 79 ? 5.224 -4.451 -14.674 1.00 83.25 79 ASP A CA 1
ATOM 623 C C . ASP A 1 79 ? 5.852 -5.833 -14.910 1.00 83.25 79 ASP A C 1
ATOM 625 O O . ASP A 1 79 ? 6.751 -6.252 -14.180 1.00 83.25 79 ASP A O 1
ATOM 629 N N . SER A 1 80 ? 5.442 -6.525 -15.980 1.00 85.50 80 SER A N 1
ATOM 630 C CA . SER A 1 80 ? 6.025 -7.815 -16.354 1.00 85.50 80 SER A CA 1
ATOM 631 C C . SER A 1 80 ? 7.506 -7.718 -16.721 1.00 85.50 80 SER A C 1
ATOM 633 O O . SER A 1 80 ? 8.262 -8.633 -16.411 1.00 85.50 80 SER A O 1
ATOM 635 N N . ILE A 1 81 ? 7.937 -6.659 -17.405 1.00 85.94 81 ILE A N 1
ATOM 636 C CA . ILE A 1 81 ? 9.358 -6.463 -17.716 1.00 85.94 81 ILE A CA 1
ATOM 637 C C . ILE A 1 81 ? 10.116 -6.179 -16.422 1.00 85.94 81 ILE A C 1
ATOM 639 O O . ILE A 1 81 ? 11.118 -6.833 -16.157 1.00 85.94 81 ILE A O 1
ATOM 643 N N . LEU A 1 82 ? 9.608 -5.263 -15.595 1.00 82.44 82 LEU A N 1
ATOM 644 C CA . LEU A 1 82 ? 10.251 -4.852 -14.351 1.00 82.44 82 LEU A CA 1
ATOM 645 C C . LEU A 1 82 ? 10.422 -6.021 -13.376 1.00 82.44 82 LEU A C 1
ATOM 647 O O . LEU A 1 82 ? 11.488 -6.175 -12.796 1.00 82.44 82 LEU A O 1
ATOM 651 N N . LEU A 1 83 ? 9.406 -6.877 -13.235 1.00 82.19 83 LEU A N 1
ATOM 652 C CA . LEU A 1 83 ? 9.448 -8.033 -12.337 1.00 82.19 83 LEU A CA 1
ATOM 653 C C . LEU A 1 83 ? 10.454 -9.103 -12.766 1.00 82.19 83 LEU A C 1
ATOM 655 O O . LEU A 1 83 ? 11.043 -9.753 -11.901 1.00 82.19 83 LEU A O 1
ATOM 659 N N . PHE A 1 84 ? 10.614 -9.336 -14.070 1.00 84.12 84 PHE A N 1
ATOM 660 C CA . PHE A 1 84 ? 11.364 -10.487 -14.593 1.00 84.12 84 PHE A CA 1
ATOM 661 C C . PHE A 1 84 ? 12.719 -10.142 -15.183 1.00 84.12 84 PHE A C 1
ATOM 663 O O . PHE A 1 84 ? 13.525 -11.050 -15.374 1.00 84.12 84 PHE A O 1
ATOM 670 N N . ALA A 1 85 ? 12.992 -8.873 -15.459 1.00 77.75 85 ALA A N 1
ATOM 671 C CA . ALA A 1 85 ? 14.332 -8.472 -15.825 1.00 77.75 85 ALA A CA 1
ATOM 672 C C . ALA A 1 85 ? 15.259 -8.578 -14.606 1.00 77.75 85 ALA A C 1
ATOM 674 O O . ALA A 1 85 ? 14.900 -8.254 -13.471 1.00 77.75 85 ALA A O 1
ATOM 675 N N . ASP A 1 86 ? 16.459 -9.088 -14.857 1.00 70.31 86 ASP A N 1
ATOM 676 C CA . ASP A 1 86 ? 17.536 -9.123 -13.880 1.00 70.31 86 ASP A CA 1
ATOM 677 C C . ASP A 1 86 ? 18.304 -7.810 -13.999 1.00 70.31 86 ASP A C 1
ATOM 679 O O . ASP A 1 86 ? 19.285 -7.687 -14.728 1.00 70.31 86 ASP A O 1
ATOM 683 N N . PHE A 1 87 ? 17.787 -6.790 -13.324 1.00 67.19 87 PHE A N 1
ATOM 684 C CA . PHE A 1 87 ? 18.500 -5.537 -13.162 1.00 67.19 87 PHE A CA 1
ATOM 685 C C . PHE A 1 87 ? 19.570 -5.728 -12.079 1.00 67.19 87 PHE A C 1
ATOM 687 O O . PHE A 1 87 ? 19.302 -6.191 -10.968 1.00 67.19 87 PHE A O 1
ATOM 694 N N . ASP A 1 88 ? 20.817 -5.433 -12.435 1.00 57.41 88 ASP A N 1
ATOM 695 C CA . ASP A 1 88 ? 21.988 -5.628 -11.570 1.00 57.41 88 ASP A CA 1
ATOM 696 C C . ASP A 1 88 ? 22.225 -4.455 -10.603 1.00 57.41 88 ASP A C 1
ATOM 698 O O . ASP A 1 88 ? 23.253 -4.382 -9.922 1.00 57.41 88 ASP A O 1
ATOM 702 N N . SER A 1 89 ? 21.287 -3.509 -10.519 1.00 53.62 89 SER A N 1
ATOM 703 C CA . SER A 1 89 ? 21.489 -2.267 -9.787 1.00 53.62 89 SER A CA 1
ATOM 704 C C . SER A 1 89 ? 20.968 -2.373 -8.350 1.00 53.62 89 SER A C 1
ATOM 706 O O . SER A 1 89 ? 19.834 -2.745 -8.066 1.00 53.62 89 SER A O 1
ATOM 708 N N . LYS A 1 90 ? 21.809 -1.994 -7.384 1.00 49.38 90 LYS A N 1
ATOM 709 C CA . LYS A 1 90 ? 21.419 -1.893 -5.967 1.00 49.38 90 LYS A CA 1
ATOM 710 C C . LYS A 1 90 ? 20.388 -0.779 -5.696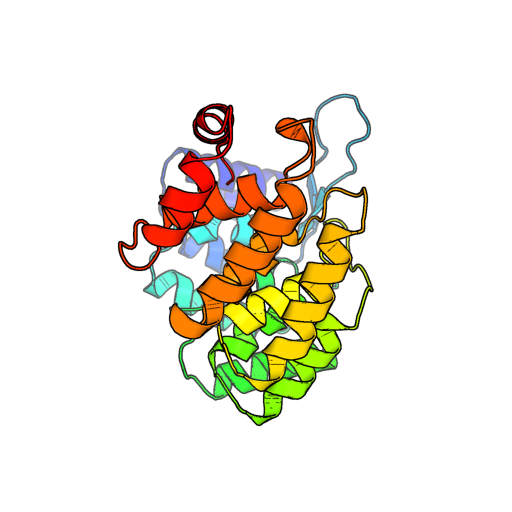 1.00 49.38 90 LYS A C 1
ATOM 712 O O . LYS A 1 90 ? 19.929 -0.668 -4.566 1.00 49.38 90 LYS A O 1
ATOM 717 N N . ASN A 1 91 ? 20.005 0.000 -6.715 1.00 52.03 91 ASN A N 1
ATOM 718 C CA . ASN A 1 91 ? 19.149 1.187 -6.617 1.00 52.03 91 ASN A CA 1
ATOM 719 C C . ASN A 1 91 ? 17.844 1.042 -7.422 1.00 52.03 91 ASN A C 1
ATOM 721 O O . ASN A 1 91 ? 17.303 2.022 -7.940 1.00 52.03 91 ASN A O 1
ATOM 725 N N . ASP A 1 92 ? 17.328 -0.181 -7.526 1.00 61.78 92 ASP A N 1
ATOM 726 C CA . ASP A 1 92 ? 16.114 -0.511 -8.274 1.00 61.78 92 ASP A CA 1
ATOM 727 C C . ASP A 1 92 ? 14.842 -0.095 -7.517 1.00 61.78 92 ASP A C 1
ATOM 729 O O . ASP A 1 92 ? 13.988 -0.889 -7.134 1.00 61.78 92 ASP A O 1
ATOM 733 N N . PHE A 1 93 ? 14.701 1.204 -7.277 1.00 61.41 93 PHE A N 1
ATOM 734 C CA . PHE A 1 93 ? 13.558 1.779 -6.574 1.00 61.41 93 PHE A CA 1
ATOM 735 C C . PHE A 1 93 ? 12.266 1.725 -7.403 1.00 61.41 93 PHE A C 1
ATOM 737 O O . PHE A 1 93 ? 11.183 2.004 -6.892 1.00 61.41 93 PHE A O 1
ATOM 744 N N . TYR A 1 94 ? 12.354 1.347 -8.683 1.00 67.06 94 TYR A N 1
ATOM 745 C CA . TYR A 1 94 ? 11.206 1.284 -9.579 1.00 67.06 94 TYR A CA 1
ATOM 746 C C . TYR A 1 94 ? 10.211 0.174 -9.223 1.00 67.06 94 TYR A C 1
ATOM 748 O O . TYR A 1 94 ? 9.041 0.284 -9.586 1.00 67.06 94 TYR A O 1
ATOM 756 N N . TYR A 1 95 ? 10.625 -0.869 -8.492 1.00 64.75 95 TYR A N 1
ATOM 757 C CA . TYR A 1 95 ? 9.713 -1.943 -8.091 1.00 64.75 95 TYR A CA 1
ATOM 758 C C . TYR A 1 95 ? 8.556 -1.425 -7.215 1.00 64.75 95 TYR A C 1
ATOM 760 O O . TYR A 1 95 ? 7.500 -2.046 -7.189 1.00 64.75 95 TYR A O 1
ATOM 768 N N . LYS A 1 96 ? 8.700 -0.261 -6.560 1.00 65.06 96 LYS A N 1
ATOM 769 C CA . LYS A 1 96 ? 7.607 0.381 -5.809 1.00 65.06 96 LYS A CA 1
ATOM 770 C C . LYS A 1 96 ? 6.478 0.919 -6.697 1.00 65.06 96 LYS A C 1
ATOM 772 O O . LYS A 1 96 ? 5.392 1.203 -6.208 1.00 65.06 96 LYS A O 1
ATOM 777 N N . PHE A 1 97 ? 6.749 1.129 -7.986 1.00 67.88 97 PHE A N 1
ATOM 778 C CA . PHE A 1 97 ? 5.781 1.671 -8.944 1.00 67.88 97 PHE A CA 1
ATOM 779 C C . PHE A 1 97 ? 4.991 0.594 -9.679 1.00 67.88 97 PHE A C 1
ATOM 781 O O . PHE A 1 97 ? 4.098 0.928 -10.469 1.00 67.88 97 PHE A O 1
ATOM 788 N N . ILE A 1 98 ? 5.311 -0.675 -9.414 1.00 72.12 98 ILE A N 1
ATOM 789 C CA . ILE A 1 98 ? 4.624 -1.813 -10.004 1.00 72.12 98 ILE A CA 1
ATOM 790 C C . ILE A 1 98 ? 3.140 -1.710 -9.684 1.00 72.12 98 ILE A C 1
ATOM 792 O O . ILE A 1 98 ? 2.730 -1.626 -8.521 1.00 72.12 98 ILE A O 1
ATOM 796 N N . TYR A 1 99 ? 2.325 -1.685 -10.736 1.00 66.88 99 TYR A N 1
ATOM 797 C CA . TYR A 1 99 ? 0.888 -1.710 -10.551 1.00 66.88 99 TYR A CA 1
ATOM 798 C C . TYR A 1 99 ? 0.443 -3.103 -10.190 1.00 66.88 99 TYR A C 1
ATOM 800 O O . TYR A 1 99 ? 0.917 -4.089 -10.735 1.00 66.88 99 TYR A O 1
ATOM 808 N N . THR A 1 100 ? -0.498 -3.178 -9.271 1.00 59.81 100 THR A N 1
ATOM 809 C CA . THR A 1 100 ? -0.891 -4.437 -8.660 1.00 59.81 100 THR A CA 1
ATOM 810 C C . THR A 1 100 ? -2.184 -5.001 -9.187 1.00 59.81 100 THR A C 1
ATOM 812 O O . THR A 1 100 ? -2.347 -6.219 -9.232 1.00 59.81 100 THR A O 1
ATOM 815 N N . ASP A 1 101 ? -3.103 -4.137 -9.614 1.00 59.50 101 ASP A N 1
ATOM 816 C CA . ASP A 1 101 ? -4.393 -4.589 -10.125 1.00 59.50 101 ASP A CA 1
ATOM 817 C C . ASP A 1 101 ? -4.235 -5.420 -11.408 1.00 59.50 101 ASP A C 1
ATOM 819 O O . ASP A 1 101 ? -5.023 -6.335 -11.640 1.00 59.50 101 ASP A O 1
ATOM 823 N N . SER A 1 102 ? -3.165 -5.181 -12.176 1.00 59.53 102 SER A N 1
ATOM 824 C CA . SER A 1 102 ? -2.753 -5.973 -13.343 1.00 59.53 102 SER A CA 1
ATOM 825 C C . SER A 1 102 ? -2.162 -7.348 -12.984 1.00 59.53 102 SER A C 1
ATOM 827 O O . SER A 1 102 ? -2.115 -8.233 -13.839 1.00 59.53 102 SER A O 1
ATOM 829 N N . LEU A 1 103 ? -1.712 -7.553 -11.738 1.00 63.59 103 LEU A N 1
ATOM 830 C CA . LEU A 1 103 ? -0.995 -8.758 -11.293 1.00 63.59 103 LEU A CA 1
ATOM 831 C C . LEU A 1 103 ? -1.893 -9.793 -10.608 1.00 63.59 103 LEU A C 1
ATOM 833 O O . LEU A 1 103 ? -1.399 -10.854 -10.214 1.00 63.59 103 LEU A O 1
ATOM 837 N N . LYS A 1 104 ? -3.189 -9.498 -10.435 1.00 64.56 104 LYS A N 1
ATOM 838 C CA . LYS A 1 104 ? -4.104 -10.302 -9.614 1.00 64.56 104 LYS A CA 1
ATOM 839 C C . LYS A 1 104 ? -4.052 -11.788 -9.987 1.00 64.56 104 LYS A C 1
ATOM 841 O O . LYS A 1 104 ? -4.325 -12.185 -11.116 1.00 64.56 104 LYS A O 1
ATOM 846 N N . GLN A 1 105 ? -3.714 -12.601 -8.984 1.00 66.88 105 GLN A N 1
ATOM 847 C CA . GLN A 1 105 ? -3.764 -14.068 -8.984 1.00 66.88 105 GLN A CA 1
ATOM 848 C C . GLN A 1 105 ? -2.888 -14.783 -10.031 1.00 66.88 105 GLN A C 1
ATOM 850 O O . GLN A 1 105 ? -3.114 -15.954 -10.339 1.00 66.88 105 GLN A O 1
ATOM 855 N N . ASN A 1 106 ? -1.825 -14.146 -10.532 1.00 82.06 106 ASN A N 1
ATOM 856 C CA . ASN A 1 106 ? -0.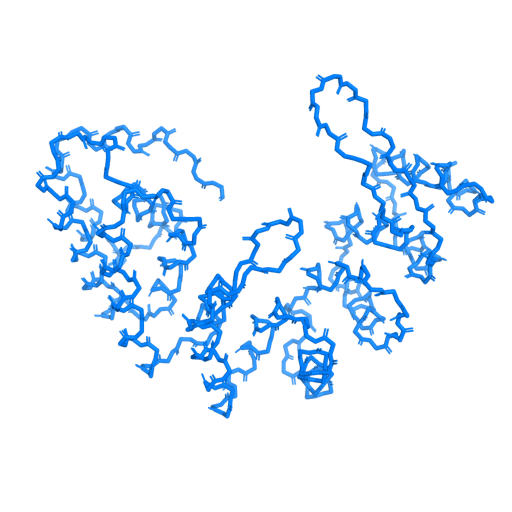830 -14.852 -11.337 1.00 82.06 106 ASN A CA 1
ATOM 857 C C . ASN A 1 106 ? 0.233 -15.525 -10.448 1.00 82.06 106 ASN A C 1
ATOM 859 O O . ASN A 1 106 ? 1.125 -14.876 -9.903 1.00 82.06 106 ASN A O 1
ATOM 863 N N . ASN A 1 107 ? 0.192 -16.857 -10.346 1.00 86.62 107 ASN A N 1
ATOM 864 C CA . ASN A 1 107 ? 1.141 -17.624 -9.526 1.00 86.62 107 ASN A CA 1
ATOM 865 C C . ASN A 1 107 ? 2.617 -17.418 -9.935 1.00 86.62 107 ASN A C 1
ATOM 867 O O . ASN A 1 107 ? 3.521 -17.525 -9.107 1.00 86.62 107 ASN A O 1
ATOM 871 N N . THR A 1 108 ? 2.892 -17.108 -11.204 1.00 88.31 108 THR A N 1
ATOM 872 C CA . THR A 1 108 ? 4.253 -16.807 -11.675 1.00 88.31 108 THR A CA 1
ATOM 873 C C . THR A 1 108 ? 4.760 -15.500 -11.069 1.00 88.31 108 THR A C 1
ATOM 875 O O . THR A 1 108 ? 5.905 -15.427 -10.620 1.00 88.31 108 THR A O 1
ATOM 878 N N . TYR A 1 109 ? 3.897 -14.486 -10.993 1.00 87.88 109 TYR A N 1
ATOM 879 C CA . TYR A 1 109 ? 4.223 -13.191 -10.396 1.00 87.88 109 TYR A CA 1
ATOM 880 C C . TYR A 1 109 ? 4.368 -13.306 -8.881 1.00 87.88 109 TYR A C 1
ATOM 882 O O . TYR A 1 109 ? 5.364 -12.834 -8.339 1.00 87.88 109 TYR A O 1
ATOM 890 N N . TYR A 1 110 ? 3.473 -14.042 -8.217 1.00 90.19 110 TYR A N 1
ATOM 891 C CA . TYR A 1 110 ? 3.596 -14.371 -6.794 1.00 90.19 110 TYR A CA 1
ATOM 892 C C . TYR A 1 110 ? 4.963 -14.974 -6.443 1.00 90.19 110 TYR A C 1
ATOM 894 O O . TYR A 1 110 ? 5.669 -14.482 -5.561 1.00 90.19 110 TYR A O 1
ATOM 902 N N . LYS A 1 111 ? 5.389 -16.008 -7.183 1.00 91.12 111 LYS A N 1
ATOM 903 C CA . LYS A 1 111 ? 6.694 -16.655 -6.971 1.00 91.12 111 LYS A CA 1
ATOM 904 C C . LYS A 1 111 ? 7.858 -15.685 -7.165 1.00 91.12 111 LYS A C 1
ATOM 906 O O . LYS A 1 111 ? 8.804 -15.717 -6.378 1.00 91.12 111 LYS A O 1
ATOM 911 N N . ARG A 1 112 ? 7.798 -14.822 -8.185 1.00 89.50 112 ARG A N 1
ATOM 912 C CA . ARG A 1 112 ? 8.851 -13.829 -8.440 1.00 89.50 112 ARG A CA 1
ATOM 913 C C . ARG A 1 112 ? 8.897 -12.763 -7.347 1.00 89.50 112 ARG A C 1
ATOM 915 O O . ARG A 1 112 ? 9.982 -12.475 -6.858 1.00 89.50 112 ARG A O 1
ATOM 922 N N . LEU A 1 113 ? 7.752 -12.255 -6.893 1.00 88.69 113 LEU A N 1
ATOM 923 C CA . LEU A 1 113 ? 7.667 -11.314 -5.770 1.00 88.69 113 LEU A CA 1
ATOM 924 C C . LEU A 1 113 ? 8.271 -11.911 -4.492 1.00 88.69 113 LEU A C 1
ATOM 926 O O . LEU A 1 113 ? 9.137 -11.293 -3.877 1.00 88.69 113 LEU A O 1
ATOM 930 N N . LYS A 1 114 ? 7.910 -13.153 -4.143 1.00 90.81 114 LYS A N 1
ATOM 931 C CA . LYS A 1 114 ? 8.503 -13.883 -3.008 1.00 90.81 114 LYS A CA 1
ATOM 932 C C . LYS A 1 114 ? 10.016 -14.048 -3.160 1.00 90.81 114 LYS A C 1
ATOM 934 O O . LYS A 1 114 ? 10.753 -13.900 -2.185 1.00 90.81 114 LYS A O 1
ATOM 939 N N . GLN A 1 115 ? 10.496 -14.339 -4.370 1.00 89.06 115 GLN A N 1
ATOM 940 C CA . GLN A 1 115 ? 11.928 -14.439 -4.650 1.00 89.06 115 GLN A CA 1
ATOM 941 C C . GLN A 1 115 ? 12.638 -13.096 -4.444 1.00 89.06 115 GLN A C 1
ATOM 943 O O . GLN A 1 115 ? 13.701 -13.073 -3.829 1.00 89.06 115 GLN A O 1
ATOM 948 N N . LEU A 1 116 ? 12.074 -11.997 -4.948 1.00 84.88 116 LEU A N 1
ATOM 949 C CA . LEU A 1 116 ? 12.651 -10.658 -4.818 1.00 84.88 116 LEU A CA 1
ATOM 950 C C . LEU A 1 116 ? 12.667 -10.204 -3.352 1.00 84.88 116 LEU A C 1
ATOM 952 O O . LEU A 1 116 ? 13.708 -9.785 -2.854 1.00 84.88 116 LEU A O 1
ATOM 956 N N . TYR A 1 117 ? 11.563 -10.396 -2.630 1.00 86.19 117 TYR A N 1
ATOM 957 C CA . TYR A 1 117 ? 11.474 -10.100 -1.200 1.00 86.19 117 TYR A CA 1
ATOM 958 C C . TYR A 1 117 ? 12.524 -10.873 -0.388 1.00 86.19 117 TYR A C 1
ATOM 960 O O . TYR A 1 117 ? 13.277 -10.284 0.378 1.00 86.19 117 TYR A O 1
ATOM 968 N N . THR A 1 118 ? 12.642 -12.188 -0.601 1.00 85.81 118 THR A N 1
ATOM 969 C CA . THR A 1 118 ? 13.542 -13.028 0.212 1.00 85.81 118 THR A CA 1
ATOM 970 C C . THR A 1 118 ? 15.015 -12.914 -0.175 1.00 85.81 118 THR A C 1
ATOM 972 O O . THR A 1 118 ? 15.873 -12.907 0.702 1.00 85.81 118 THR A O 1
ATOM 975 N N . LYS A 1 119 ? 15.339 -12.842 -1.473 1.00 83.94 119 LYS A N 1
ATOM 976 C CA . LYS A 1 119 ? 16.735 -12.873 -1.947 1.00 83.94 119 LYS A CA 1
ATOM 977 C C . LYS A 1 119 ? 17.357 -11.494 -2.120 1.00 83.94 119 LYS A C 1
ATOM 979 O O . LYS A 1 119 ? 18.572 -11.374 -2.004 1.00 83.94 119 LYS A O 1
ATOM 984 N N . LYS A 1 120 ? 16.555 -10.485 -2.471 1.00 75.69 120 LYS A N 1
ATOM 985 C CA . LYS A 1 120 ? 17.024 -9.112 -2.720 1.00 75.69 120 LYS A CA 1
ATOM 986 C C . LYS A 1 120 ? 16.652 -8.152 -1.589 1.00 75.69 120 LYS A C 1
ATOM 988 O O . LYS A 1 120 ? 17.072 -7.005 -1.639 1.00 75.69 120 LYS A O 1
ATOM 993 N N . GLN A 1 121 ? 15.914 -8.627 -0.579 1.00 78.56 121 GLN A N 1
ATOM 994 C CA . GLN A 1 121 ? 15.493 -7.838 0.585 1.00 78.56 121 GLN A CA 1
ATOM 995 C C . GLN A 1 121 ? 14.684 -6.591 0.198 1.00 78.56 121 GLN A C 1
ATOM 997 O O . GLN A 1 121 ? 14.763 -5.543 0.830 1.00 78.56 121 GLN A O 1
ATOM 1002 N N . TYR A 1 122 ? 13.882 -6.699 -0.862 1.00 79.75 122 TYR A N 1
ATOM 1003 C CA . TYR A 1 122 ? 12.953 -5.647 -1.271 1.00 79.75 122 TYR A CA 1
ATOM 1004 C C . TYR A 1 122 ? 11.689 -5.707 -0.406 1.00 79.75 122 TYR A C 1
ATOM 1006 O O . TYR A 1 122 ? 10.653 -6.215 -0.837 1.00 79.75 122 TYR A O 1
ATOM 1014 N N . PHE A 1 123 ? 11.796 -5.236 0.841 1.00 80.56 123 PHE A N 1
ATOM 1015 C CA . PHE A 1 123 ? 10.739 -5.358 1.855 1.00 80.56 123 PHE A CA 1
ATOM 1016 C C . PHE A 1 123 ? 9.425 -4.685 1.453 1.00 80.56 123 PHE A C 1
ATOM 1018 O O . PHE A 1 123 ? 8.359 -5.263 1.668 1.00 80.56 123 PHE A O 1
ATOM 1025 N N . PHE A 1 124 ? 9.509 -3.573 0.720 1.00 79.06 124 PHE A N 1
ATOM 1026 C CA . PHE A 1 124 ? 8.352 -2.869 0.173 1.00 79.06 124 PHE A CA 1
ATOM 1027 C C . PHE A 1 124 ? 7.484 -3.745 -0.745 1.00 79.06 124 PHE A C 1
ATOM 1029 O O . PHE A 1 124 ? 6.334 -3.408 -0.985 1.00 79.06 124 PHE A O 1
ATOM 1036 N N . LEU A 1 125 ? 7.967 -4.891 -1.248 1.00 85.38 125 LEU A N 1
ATOM 1037 C CA . LEU A 1 125 ? 7.149 -5.832 -2.027 1.00 85.38 125 LEU A CA 1
ATOM 1038 C C . LEU A 1 125 ? 6.128 -6.606 -1.181 1.00 85.38 125 LEU A C 1
ATOM 1040 O O . LEU A 1 125 ? 5.270 -7.288 -1.746 1.00 85.38 125 LEU A O 1
ATOM 1044 N N . LEU A 1 126 ? 6.205 -6.540 0.151 1.00 90.00 126 LEU A N 1
ATOM 1045 C CA . LEU A 1 126 ? 5.326 -7.297 1.042 1.00 90.00 126 LEU A CA 1
ATOM 1046 C C . LEU A 1 126 ? 3.848 -6.995 0.795 1.00 90.00 126 LEU A C 1
ATOM 1048 O O . LEU A 1 126 ? 3.033 -7.915 0.759 1.00 90.00 126 LEU A O 1
ATOM 1052 N N . HIS A 1 127 ? 3.508 -5.731 0.540 1.00 86.81 127 HIS A N 1
ATOM 1053 C CA . HIS A 1 127 ? 2.131 -5.357 0.236 1.00 86.81 127 HIS A CA 1
ATOM 1054 C C . HIS A 1 127 ? 1.624 -6.003 -1.068 1.00 86.81 127 HIS A C 1
ATOM 1056 O O . HIS A 1 127 ? 0.462 -6.394 -1.139 1.00 86.81 127 HIS A O 1
ATOM 1062 N N . HIS A 1 128 ? 2.488 -6.198 -2.073 1.00 86.94 128 HIS A N 1
ATOM 1063 C CA . HIS A 1 128 ? 2.148 -6.928 -3.301 1.00 86.94 128 HIS A CA 1
ATOM 1064 C C . HIS A 1 128 ? 1.974 -8.430 -3.053 1.00 86.94 128 HIS A C 1
ATOM 1066 O O . HIS A 1 128 ? 1.094 -9.063 -3.629 1.00 86.94 128 HIS A O 1
ATOM 1072 N N . ILE A 1 129 ? 2.813 -9.015 -2.193 1.00 91.56 129 ILE A N 1
ATOM 1073 C CA . ILE A 1 129 ? 2.705 -10.426 -1.797 1.00 91.56 129 ILE A CA 1
ATOM 1074 C C . ILE A 1 129 ? 1.368 -10.664 -1.083 1.00 91.56 129 ILE A C 1
ATOM 1076 O O . ILE A 1 129 ? 0.657 -11.614 -1.406 1.00 91.56 129 ILE A O 1
ATOM 1080 N N . ALA A 1 130 ? 0.983 -9.762 -0.179 1.00 92.94 130 ALA A N 1
ATOM 1081 C CA . ALA A 1 130 ? -0.242 -9.873 0.605 1.00 92.94 130 ALA A CA 1
ATOM 1082 C C . ALA A 1 130 ? -1.525 -9.881 -0.241 1.00 92.94 130 ALA A C 1
ATOM 1084 O O . ALA A 1 130 ? -2.500 -10.516 0.141 1.00 92.94 130 ALA A O 1
ATOM 1085 N N . GLN A 1 131 ? -1.529 -9.287 -1.436 1.00 90.62 131 GLN A N 1
ATOM 1086 C CA . GLN A 1 131 ? -2.692 -9.319 -2.338 1.00 90.62 131 GLN A CA 1
ATOM 1087 C C . GLN A 1 131 ? -3.100 -10.722 -2.797 1.00 90.62 131 GLN A C 1
ATOM 1089 O O . GLN A 1 131 ? -4.232 -10.921 -3.233 1.00 90.62 131 GLN A O 1
ATOM 1094 N N . TYR A 1 132 ? -2.196 -11.700 -2.705 1.00 91.81 132 TYR A N 1
ATOM 1095 C CA . TYR A 1 132 ? -2.509 -13.101 -2.988 1.00 91.81 132 TYR A CA 1
ATOM 1096 C C . TYR A 1 132 ? -3.232 -13.793 -1.830 1.00 91.81 132 TYR A C 1
ATOM 1098 O O . TYR A 1 132 ? -3.714 -14.909 -2.016 1.00 91.81 132 TYR A O 1
ATOM 1106 N N . GLN A 1 133 ? -3.289 -13.154 -0.655 1.00 92.88 133 GLN A N 1
ATOM 1107 C CA . GLN A 1 133 ? -3.975 -13.629 0.548 1.00 92.88 133 GLN A CA 1
ATOM 1108 C C . GLN A 1 133 ? -3.624 -15.081 0.904 1.00 92.88 133 GLN A C 1
ATOM 1110 O O . GLN A 1 133 ? -4.460 -15.864 1.353 1.00 92.88 133 GLN A O 1
ATOM 1115 N N . ASN A 1 134 ? -2.367 -15.470 0.666 1.00 93.62 134 ASN A N 1
ATOM 1116 C CA . ASN A 1 134 ? -1.902 -16.817 0.948 1.00 93.62 134 ASN A CA 1
ATOM 1117 C C . ASN A 1 134 ? -1.712 -16.976 2.465 1.00 93.62 134 ASN A C 1
ATOM 1119 O O . ASN A 1 134 ? -0.876 -16.277 3.041 1.00 93.62 134 ASN A O 1
ATOM 1123 N N . PRO A 1 135 ? -2.407 -17.915 3.135 1.00 95.38 135 PRO A N 1
ATOM 1124 C CA . PRO A 1 135 ? -2.289 -18.086 4.583 1.00 95.38 135 PRO A CA 1
ATOM 1125 C C . PRO A 1 135 ? -0.862 -18.371 5.072 1.00 95.38 135 PRO A C 1
ATOM 1127 O O . PRO A 1 135 ? -0.534 -18.051 6.211 1.00 95.38 135 PRO A O 1
ATOM 1130 N N . ASN A 1 136 ? 0.003 -18.924 4.215 1.00 94.88 136 ASN A N 1
ATOM 1131 C CA . ASN A 1 136 ? 1.404 -19.191 4.552 1.00 94.88 136 ASN A CA 1
ATOM 1132 C C . ASN A 1 136 ? 2.274 -17.922 4.613 1.00 94.88 136 ASN A C 1
ATOM 1134 O O . ASN A 1 136 ? 3.403 -17.984 5.092 1.00 94.88 136 ASN A O 1
ATOM 1138 N N . ASP A 1 137 ? 1.770 -16.777 4.142 1.00 95.31 137 ASP A N 1
ATOM 1139 C CA . ASP A 1 137 ? 2.487 -15.498 4.173 1.00 95.31 137 ASP A CA 1
ATOM 1140 C C . ASP A 1 137 ? 2.194 -14.671 5.425 1.00 95.31 137 ASP A C 1
ATOM 1142 O O . ASP A 1 137 ? 2.857 -13.661 5.651 1.00 95.31 137 ASP A O 1
ATOM 1146 N N . LYS A 1 138 ? 1.253 -15.105 6.275 1.00 96.38 138 LYS A N 1
ATOM 1147 C CA . LYS A 1 138 ? 0.885 -14.380 7.502 1.00 96.38 138 LYS A CA 1
ATOM 1148 C C . LYS A 1 138 ? 2.092 -14.106 8.398 1.00 96.38 138 LYS A C 1
ATOM 1150 O O . LYS A 1 138 ? 2.214 -13.010 8.934 1.00 96.38 138 LYS A O 1
ATOM 1155 N N . GLN A 1 139 ? 3.009 -15.068 8.508 1.00 95.12 139 GLN A N 1
ATOM 1156 C CA . GLN A 1 139 ? 4.214 -14.887 9.314 1.00 95.12 139 GLN A CA 1
ATOM 1157 C C . GLN A 1 139 ? 5.114 -13.773 8.767 1.00 95.12 139 GLN A C 1
ATOM 1159 O O . GLN A 1 139 ? 5.629 -12.993 9.552 1.00 95.12 139 GLN A O 1
ATOM 1164 N N . LEU A 1 140 ? 5.229 -13.617 7.441 1.00 93.75 140 LEU A N 1
ATOM 1165 C CA . LEU A 1 140 ? 6.024 -12.527 6.860 1.00 93.75 140 LEU A CA 1
ATOM 1166 C C . LEU A 1 140 ? 5.467 -11.147 7.217 1.00 93.75 140 LEU A C 1
ATOM 1168 O O . LEU A 1 140 ? 6.228 -10.206 7.418 1.00 93.75 140 LEU A O 1
ATOM 1172 N N . ILE A 1 141 ? 4.139 -11.032 7.284 1.00 95.31 141 ILE A N 1
ATOM 1173 C CA . ILE A 1 141 ? 3.463 -9.794 7.680 1.00 95.31 141 ILE A CA 1
ATOM 1174 C C . ILE A 1 141 ? 3.733 -9.500 9.158 1.00 95.31 141 ILE A C 1
ATOM 1176 O O . ILE A 1 141 ? 4.098 -8.378 9.497 1.00 95.31 141 ILE A O 1
ATOM 1180 N N . LEU A 1 142 ? 3.625 -10.510 10.026 1.00 94.62 142 LEU A N 1
ATOM 1181 C CA . LEU A 1 142 ? 3.939 -10.373 11.451 1.00 94.62 142 LEU A CA 1
ATOM 1182 C C . LEU A 1 142 ? 5.405 -9.994 11.692 1.00 94.62 142 LEU A C 1
ATOM 1184 O O . LEU A 1 142 ? 5.669 -9.092 12.482 1.00 94.62 142 LEU A O 1
ATOM 1188 N N . ASP A 1 143 ? 6.339 -10.633 10.987 1.00 91.75 143 ASP A N 1
ATOM 1189 C CA . ASP A 1 143 ? 7.772 -10.349 11.105 1.00 91.75 143 ASP A CA 1
ATOM 1190 C C . ASP A 1 143 ? 8.084 -8.900 10.700 1.00 91.75 143 ASP A C 1
ATOM 1192 O O . ASP A 1 143 ? 8.870 -8.222 11.360 1.00 91.75 143 ASP A O 1
ATOM 1196 N N . ALA A 1 144 ? 7.435 -8.391 9.646 1.00 90.25 144 ALA A N 1
ATOM 1197 C CA . ALA A 1 144 ? 7.600 -7.007 9.211 1.00 90.25 144 ALA A CA 1
ATOM 1198 C C . ALA A 1 144 ? 7.088 -5.996 10.251 1.00 90.25 144 ALA A C 1
ATOM 1200 O O . ALA A 1 144 ? 7.748 -4.991 10.495 1.00 90.25 144 ALA A O 1
ATOM 1201 N N . LEU A 1 145 ? 5.963 -6.287 10.914 1.00 89.56 145 LEU A N 1
ATOM 1202 C CA . LEU A 1 145 ? 5.386 -5.431 11.962 1.00 89.56 145 LEU A CA 1
ATOM 1203 C C . LEU A 1 145 ? 6.224 -5.379 13.247 1.00 89.56 145 LEU A C 1
ATOM 1205 O O . LEU A 1 145 ? 6.023 -4.487 14.066 1.00 89.56 145 LEU A O 1
ATOM 1209 N N . GLN A 1 146 ? 7.130 -6.336 13.441 1.00 84.88 146 GLN A N 1
ATOM 1210 C CA . GLN A 1 146 ? 8.041 -6.393 14.589 1.00 84.88 146 GLN A CA 1
ATOM 1211 C C . GLN A 1 146 ? 9.432 -5.838 14.268 1.00 84.88 146 GLN A C 1
ATOM 1213 O O . GLN A 1 146 ? 10.265 -5.706 15.165 1.00 84.88 146 GLN A O 1
ATOM 1218 N N . ASN A 1 147 ? 9.701 -5.539 12.997 1.00 77.88 147 ASN A N 1
ATOM 1219 C CA . ASN A 1 147 ? 10.997 -5.074 12.550 1.00 77.88 147 ASN A CA 1
ATOM 1220 C C . ASN A 1 147 ? 11.006 -3.544 12.448 1.00 77.88 147 ASN A C 1
ATOM 1222 O O . ASN A 1 147 ? 10.413 -2.961 11.545 1.00 77.88 147 ASN A O 1
ATOM 1226 N N . ASP A 1 148 ? 11.716 -2.896 13.368 1.00 67.38 148 ASP A N 1
ATOM 1227 C CA . ASP A 1 148 ? 11.889 -1.437 13.381 1.00 67.38 148 ASP A CA 1
ATOM 1228 C C . ASP A 1 148 ? 13.058 -0.969 12.494 1.00 67.38 148 ASP A C 1
ATOM 1230 O O . ASP A 1 148 ? 13.559 0.147 12.603 1.00 67.38 148 ASP A O 1
ATOM 1234 N N . GLN A 1 149 ? 13.563 -1.842 11.621 1.00 65.44 149 GLN A N 1
ATOM 1235 C CA . GLN A 1 149 ? 14.644 -1.471 10.729 1.00 65.44 149 GLN A CA 1
ATOM 1236 C C . GLN A 1 149 ? 14.132 -0.534 9.630 1.00 65.44 149 GLN A C 1
ATOM 1238 O O . GLN A 1 149 ? 13.282 -0.886 8.809 1.00 65.44 149 GLN A O 1
ATOM 1243 N N . GLU A 1 150 ? 14.705 0.665 9.602 1.00 60.00 150 GLU A N 1
ATOM 1244 C CA . GLU A 1 150 ? 14.584 1.599 8.491 1.00 60.00 150 GLU A CA 1
ATOM 1245 C C . GLU A 1 150 ? 15.509 1.173 7.345 1.00 60.00 150 GLU A C 1
ATOM 1247 O O . GLU A 1 150 ? 16.670 0.803 7.557 1.00 60.00 150 GLU A O 1
ATOM 1252 N N . TYR A 1 151 ? 15.020 1.259 6.106 1.00 58.09 151 TYR A N 1
ATOM 1253 C CA . TYR A 1 151 ? 15.843 0.999 4.928 1.00 58.09 151 TYR A CA 1
ATOM 1254 C C . TYR A 1 151 ? 15.739 2.142 3.913 1.00 58.09 151 TYR A C 1
ATOM 1256 O O . TYR A 1 151 ? 14.691 2.388 3.317 1.00 58.09 151 TYR A O 1
ATOM 1264 N N . GLY A 1 152 ? 16.877 2.789 3.643 1.00 50.19 152 GLY A N 1
ATOM 1265 C CA . GLY A 1 152 ? 17.046 3.729 2.531 1.00 50.19 152 GLY A CA 1
ATOM 1266 C C . GLY A 1 152 ? 16.692 5.192 2.825 1.00 50.19 152 GLY A C 1
ATOM 1267 O O . GLY A 1 152 ? 16.345 5.577 3.935 1.00 50.19 152 GLY A O 1
ATOM 1268 N N . TYR A 1 153 ? 16.804 6.024 1.784 1.00 40.00 153 TYR A N 1
ATOM 1269 C CA . TYR A 1 153 ? 16.721 7.496 1.834 1.00 40.00 153 TYR A CA 1
ATOM 1270 C C . TYR A 1 153 ? 15.330 8.055 2.211 1.00 40.00 153 TYR A C 1
ATOM 1272 O O . TYR A 1 153 ? 15.208 9.237 2.509 1.00 40.00 153 TYR A O 1
ATOM 1280 N N . PHE A 1 154 ? 14.282 7.221 2.211 1.00 47.72 154 PHE A N 1
ATOM 1281 C CA . PHE A 1 154 ? 12.889 7.637 2.441 1.00 47.72 154 PHE A CA 1
ATOM 1282 C C . PHE A 1 154 ? 12.327 7.261 3.818 1.00 47.72 154 PHE A C 1
ATOM 1284 O O . PHE A 1 154 ? 11.132 7.447 4.022 1.00 47.72 154 PHE A O 1
ATOM 1291 N N . GLN A 1 155 ? 13.144 6.722 4.738 1.00 49.25 155 GLN A N 1
ATOM 1292 C CA . GLN A 1 155 ? 12.701 6.352 6.098 1.00 49.25 155 GLN A CA 1
ATOM 1293 C C . GLN A 1 155 ? 11.448 5.450 6.101 1.00 49.25 155 GLN A C 1
ATOM 1295 O O . GLN A 1 155 ? 10.612 5.505 6.998 1.00 49.25 155 GLN A O 1
ATOM 1300 N N . LEU A 1 156 ? 11.289 4.614 5.068 1.00 58.47 156 LEU A N 1
ATOM 1301 C CA . LEU A 1 156 ? 10.259 3.582 5.065 1.00 58.47 156 LEU A CA 1
ATOM 1302 C C . LEU A 1 156 ? 10.732 2.471 6.006 1.00 58.47 156 LEU A C 1
ATOM 1304 O O . LEU A 1 156 ? 11.823 1.921 5.822 1.00 58.47 156 LEU A O 1
ATOM 1308 N N . ASN A 1 157 ? 9.928 2.175 7.024 1.00 72.56 157 ASN A N 1
ATOM 1309 C CA . ASN A 1 157 ? 10.190 1.099 7.971 1.00 72.56 157 ASN A CA 1
ATOM 1310 C C . ASN A 1 157 ? 9.316 -0.125 7.658 1.00 72.56 157 ASN A C 1
ATOM 1312 O O . ASN A 1 157 ? 8.262 -0.023 7.020 1.00 72.56 157 ASN A O 1
ATOM 1316 N N . CYS A 1 158 ? 9.753 -1.306 8.100 1.00 81.19 158 CYS A N 1
ATOM 1317 C CA . CYS A 1 158 ? 9.013 -2.544 7.842 1.00 81.19 158 CYS A CA 1
ATOM 1318 C C . CYS A 1 158 ? 7.617 -2.553 8.481 1.00 81.19 158 CYS A C 1
ATOM 1320 O O . CYS A 1 158 ? 6.726 -3.230 7.964 1.00 81.19 158 CYS A O 1
ATOM 1322 N N . ILE A 1 159 ? 7.397 -1.769 9.543 1.00 87.81 159 ILE A N 1
ATOM 1323 C CA . ILE A 1 159 ? 6.074 -1.589 10.151 1.00 87.81 159 ILE A CA 1
ATOM 1324 C C . ILE A 1 159 ? 5.089 -1.047 9.112 1.00 87.81 159 ILE A C 1
ATOM 1326 O O . ILE A 1 159 ? 4.017 -1.625 8.926 1.00 87.81 159 ILE A O 1
ATOM 1330 N N . ASN A 1 160 ? 5.453 0.013 8.385 1.00 86.81 160 ASN A N 1
ATOM 1331 C CA . ASN A 1 160 ? 4.586 0.596 7.365 1.00 86.81 160 ASN A CA 1
ATOM 1332 C C . ASN A 1 160 ? 4.274 -0.401 6.231 1.00 86.81 160 ASN A C 1
ATOM 1334 O O . ASN A 1 160 ? 3.125 -0.504 5.797 1.00 86.81 160 ASN A O 1
ATOM 1338 N N . ASP A 1 161 ? 5.260 -1.195 5.801 1.00 86.88 161 ASP A N 1
ATOM 1339 C CA . ASP A 1 161 ? 5.062 -2.258 4.804 1.00 86.88 161 ASP A CA 1
ATOM 1340 C C . ASP A 1 161 ? 4.119 -3.363 5.311 1.00 86.88 161 ASP A C 1
ATOM 1342 O O . ASP A 1 161 ? 3.251 -3.835 4.570 1.00 86.88 161 ASP A O 1
ATOM 1346 N N . GLY A 1 162 ? 4.249 -3.755 6.582 1.00 93.25 162 GLY A N 1
ATOM 1347 C CA . GLY A 1 162 ? 3.365 -4.714 7.243 1.00 93.25 162 GLY A CA 1
ATOM 1348 C C . GLY A 1 162 ? 1.925 -4.207 7.352 1.00 93.25 162 GLY A C 1
ATOM 1349 O O . GLY A 1 162 ? 0.983 -4.941 7.052 1.00 93.25 162 GLY A O 1
ATOM 1350 N N . LEU A 1 163 ? 1.730 -2.933 7.699 1.00 94.19 163 LEU A N 1
ATOM 1351 C CA . LEU A 1 163 ? 0.402 -2.313 7.760 1.00 94.19 163 LEU A CA 1
ATOM 1352 C C . LEU A 1 163 ? -0.238 -2.216 6.365 1.00 94.19 163 LEU A C 1
ATOM 1354 O O . LEU A 1 163 ? -1.409 -2.564 6.189 1.00 94.19 163 LEU A O 1
ATOM 1358 N N . HIS A 1 164 ? 0.531 -1.833 5.339 1.00 91.44 164 HIS A N 1
ATOM 1359 C CA . HIS A 1 164 ? 0.064 -1.880 3.951 1.00 91.44 164 HIS A CA 1
ATOM 1360 C C . HIS A 1 164 ? -0.296 -3.300 3.501 1.00 91.44 164 HIS A C 1
ATOM 1362 O O . HIS A 1 164 ? -1.252 -3.470 2.742 1.00 91.44 164 HIS A O 1
ATOM 1368 N N . ALA A 1 165 ? 0.430 -4.316 3.969 1.00 93.88 165 ALA A N 1
ATOM 1369 C CA . ALA A 1 165 ? 0.121 -5.713 3.695 1.00 93.88 165 ALA A CA 1
ATOM 1370 C C . ALA A 1 165 ? -1.193 -6.161 4.353 1.00 93.88 165 ALA A C 1
ATOM 1372 O O . ALA A 1 165 ? -2.024 -6.764 3.674 1.00 93.88 165 ALA A O 1
ATOM 1373 N N . ILE A 1 166 ? -1.441 -5.794 5.616 1.00 96.69 166 ILE A N 1
ATOM 1374 C CA . ILE A 1 166 ? -2.722 -6.061 6.296 1.00 96.69 166 ILE A CA 1
ATOM 1375 C C . ILE A 1 166 ? -3.889 -5.443 5.527 1.00 96.69 166 ILE A C 1
ATOM 1377 O O . ILE A 1 166 ? -4.905 -6.102 5.338 1.00 96.69 166 ILE A O 1
ATOM 1381 N N . LYS A 1 167 ? -3.743 -4.217 5.009 1.00 94.12 167 LYS A N 1
ATOM 1382 C CA . LYS A 1 167 ? -4.793 -3.588 4.190 1.00 94.12 167 LYS A CA 1
ATOM 1383 C C . LYS A 1 167 ? -5.212 -4.457 2.989 1.00 94.12 167 LYS A C 1
ATOM 1385 O O . LYS A 1 167 ? -6.364 -4.402 2.571 1.00 94.12 167 LYS A O 1
ATOM 1390 N N . GLN A 1 168 ? -4.289 -5.233 2.414 1.00 92.50 168 GLN A N 1
ATOM 1391 C CA . GLN A 1 168 ? -4.563 -6.131 1.280 1.00 92.50 168 GLN A CA 1
ATOM 1392 C C . GLN A 1 168 ? -5.036 -7.526 1.717 1.00 92.50 168 GLN A C 1
ATOM 1394 O O . GLN A 1 168 ? -5.721 -8.214 0.955 1.00 92.50 168 GLN A O 1
ATOM 1399 N N . PHE A 1 169 ? -4.658 -7.948 2.924 1.00 95.25 169 PHE A N 1
ATOM 1400 C CA . PHE A 1 169 ? -4.981 -9.246 3.504 1.00 95.25 169 PHE A CA 1
ATOM 1401 C C . PHE A 1 169 ? -5.408 -9.094 4.971 1.00 95.25 169 PHE A C 1
ATOM 1403 O O . PHE A 1 169 ? -4.647 -9.458 5.870 1.00 95.25 169 PHE A O 1
ATOM 1410 N N . PRO A 1 170 ? -6.605 -8.543 5.240 1.00 96.62 170 PRO A N 1
ATOM 1411 C CA . PRO A 1 170 ? -7.100 -8.425 6.603 1.00 96.62 170 PRO A CA 1
ATOM 1412 C C . PRO A 1 170 ? -7.419 -9.822 7.145 1.00 96.62 170 PRO A C 1
ATOM 1414 O O . PRO A 1 170 ? -8.207 -10.569 6.567 1.00 96.62 170 PRO A O 1
ATOM 1417 N N . ASP A 1 171 ? -6.793 -10.188 8.261 1.00 97.62 171 ASP A N 1
ATOM 1418 C CA . ASP A 1 171 ? -7.002 -11.473 8.929 1.00 97.62 171 ASP A CA 1
ATOM 1419 C C . ASP A 1 171 ? -6.956 -11.301 10.448 1.00 97.62 171 ASP A C 1
ATOM 1421 O O . ASP A 1 171 ? -6.196 -10.483 10.977 1.00 97.62 171 ASP A O 1
ATOM 1425 N N . SER A 1 172 ? -7.770 -12.066 11.177 1.00 97.06 172 SER A N 1
ATOM 1426 C CA . SER A 1 172 ? -7.880 -11.936 12.632 1.00 97.06 172 SER A CA 1
ATOM 1427 C C . SER A 1 172 ? -6.561 -12.192 13.364 1.00 97.06 172 SER A C 1
ATOM 1429 O O . SER A 1 172 ? -6.383 -11.688 14.470 1.00 97.06 172 SER A O 1
ATOM 1431 N N . THR A 1 173 ? -5.617 -12.931 12.764 1.00 97.56 173 THR A N 1
ATOM 1432 C CA . THR A 1 173 ? -4.300 -13.176 13.375 1.00 97.56 173 THR A CA 1
ATOM 1433 C C . THR A 1 173 ? -3.486 -11.905 13.601 1.00 97.56 173 THR A C 1
ATOM 1435 O O . THR A 1 173 ? -2.604 -11.911 14.454 1.00 97.56 173 THR A O 1
ATOM 1438 N N . PHE A 1 174 ? -3.761 -10.823 12.865 1.00 97.62 174 PHE A N 1
ATOM 1439 C CA . PHE A 1 174 ? -3.017 -9.564 12.984 1.00 97.62 174 PHE A CA 1
ATOM 1440 C C . PHE A 1 174 ? -3.609 -8.590 14.013 1.00 97.62 174 PHE A C 1
ATOM 1442 O O . PHE A 1 174 ? -2.934 -7.640 14.406 1.00 97.62 174 PHE A O 1
ATOM 1449 N N . LEU A 1 175 ? -4.843 -8.821 14.481 1.00 97.19 175 LEU A N 1
ATOM 1450 C CA . LEU A 1 175 ? -5.545 -7.904 15.389 1.00 97.19 175 LEU A CA 1
ATOM 1451 C C . LEU A 1 175 ? -4.782 -7.622 16.696 1.00 97.19 175 LEU A C 1
ATOM 1453 O O . LEU A 1 175 ? -4.690 -6.448 17.053 1.00 97.19 175 LEU A O 1
ATOM 1457 N N . PRO A 1 176 ? -4.171 -8.614 17.382 1.00 96.81 176 PRO A N 1
ATOM 1458 C CA . PRO A 1 176 ? -3.398 -8.334 18.595 1.00 96.81 176 PRO A CA 1
ATOM 1459 C C . PRO A 1 176 ? -2.207 -7.399 18.340 1.00 96.81 176 PRO A C 1
ATOM 1461 O O . PRO A 1 176 ? -1.890 -6.543 19.164 1.00 96.81 176 PRO A O 1
ATOM 1464 N N . THR A 1 177 ? -1.554 -7.532 17.181 1.00 95.56 177 THR A N 1
ATOM 1465 C CA . THR A 1 177 ? -0.438 -6.663 16.791 1.00 95.56 177 THR A CA 1
ATOM 1466 C C . THR A 1 177 ? -0.922 -5.253 16.468 1.00 95.56 177 THR A C 1
ATOM 1468 O O . THR A 1 177 ? -0.309 -4.295 16.930 1.00 95.56 177 THR A O 1
ATOM 1471 N N . LEU A 1 178 ? -2.041 -5.106 15.747 1.00 95.88 178 LEU A N 1
ATOM 1472 C CA . LEU A 1 178 ? -2.656 -3.797 15.492 1.00 95.88 178 LEU A CA 1
ATOM 1473 C C . LEU A 1 178 ? -3.045 -3.088 16.793 1.00 95.88 178 LEU A C 1
ATOM 1475 O O . LEU A 1 178 ? -2.823 -1.888 16.924 1.00 95.88 178 LEU A O 1
ATOM 1479 N N . GLU A 1 179 ? -3.576 -3.825 17.771 1.00 95.06 179 GLU A N 1
ATOM 1480 C CA . GLU A 1 179 ? -3.928 -3.274 19.083 1.00 95.06 179 GLU A CA 1
ATOM 1481 C C . GLU A 1 179 ? -2.678 -2.799 19.835 1.00 95.06 179 GLU A C 1
ATOM 1483 O O . GLU A 1 179 ? -2.667 -1.708 20.406 1.00 95.06 179 GLU A O 1
ATOM 1488 N N . SER A 1 180 ? -1.597 -3.583 19.796 1.00 92.62 180 SER A N 1
ATOM 1489 C CA . SER A 1 180 ? -0.316 -3.200 20.394 1.00 92.62 180 SER A CA 1
ATOM 1490 C C . SER A 1 180 ? 0.275 -1.950 19.739 1.00 92.62 180 SER A C 1
ATOM 1492 O O . SER A 1 180 ? 0.700 -1.039 20.448 1.00 92.62 180 SER A O 1
ATOM 1494 N N . LEU A 1 181 ? 0.281 -1.881 18.403 1.00 91.38 181 LEU A N 1
ATOM 1495 C CA . LEU A 1 181 ? 0.787 -0.725 17.656 1.00 91.38 181 LEU A CA 1
ATOM 1496 C C . LEU A 1 181 ? -0.054 0.525 17.918 1.00 91.38 181 LEU A C 1
ATOM 1498 O O . LEU A 1 181 ? 0.498 1.605 18.103 1.00 91.38 181 LEU A O 1
ATOM 1502 N N . GLN A 1 182 ? -1.380 0.388 17.997 1.00 92.56 182 GLN A N 1
ATOM 1503 C CA . GLN A 1 182 ? -2.258 1.500 18.351 1.00 92.56 182 GLN A CA 1
ATOM 1504 C C . GLN A 1 182 ? -1.950 2.030 19.755 1.00 92.56 182 GLN A C 1
ATOM 1506 O O . GLN A 1 182 ? -1.802 3.238 19.929 1.00 92.56 182 GLN A O 1
ATOM 1511 N N . LYS A 1 183 ? -1.815 1.143 20.750 1.00 90.75 183 LYS A N 1
ATOM 1512 C CA . LYS A 1 183 ? -1.450 1.531 22.122 1.00 90.75 183 LYS A CA 1
ATOM 1513 C C . LYS A 1 183 ? -0.090 2.218 22.167 1.00 90.75 183 LYS A C 1
ATOM 1515 O O . LYS A 1 183 ? 0.042 3.244 22.821 1.00 90.75 183 LYS A O 1
ATOM 1520 N N . GLN A 1 184 ? 0.898 1.691 21.446 1.00 88.12 184 GLN A N 1
ATOM 1521 C CA . GLN A 1 184 ? 2.213 2.317 21.335 1.00 88.12 184 GLN A CA 1
ATOM 1522 C C . GLN A 1 184 ? 2.101 3.730 20.754 1.00 88.12 184 GLN A C 1
ATOM 1524 O O . GLN A 1 184 ? 2.614 4.672 21.362 1.00 88.12 184 GLN A O 1
ATOM 1529 N N . ALA A 1 185 ? 1.384 3.889 19.637 1.00 86.88 185 ALA A N 1
ATOM 1530 C CA . ALA A 1 185 ? 1.201 5.181 18.985 1.00 86.88 185 ALA A CA 1
ATOM 1531 C C . ALA A 1 185 ? 0.515 6.210 19.894 1.00 86.88 185 ALA A C 1
ATOM 1533 O O . ALA A 1 185 ? 0.955 7.349 19.949 1.00 86.88 185 ALA A O 1
ATOM 1534 N N . LEU A 1 186 ? -0.484 5.786 20.676 1.00 86.88 186 LEU A N 1
ATOM 1535 C CA . LEU A 1 186 ? -1.185 6.648 21.637 1.00 86.88 186 LEU A CA 1
ATOM 1536 C C . LEU A 1 186 ? -0.306 7.112 22.812 1.00 86.88 186 LEU A C 1
ATOM 1538 O O . LEU A 1 186 ? -0.677 8.041 23.521 1.00 86.88 186 LEU A O 1
ATOM 1542 N N . THR A 1 187 ? 0.825 6.447 23.062 1.00 81.12 187 THR A N 1
ATOM 1543 C CA . THR A 1 187 ? 1.730 6.754 24.188 1.00 81.12 187 THR A CA 1
ATOM 1544 C C . THR A 1 187 ? 3.029 7.441 23.774 1.00 81.12 187 THR A C 1
ATOM 1546 O O . THR A 1 187 ? 3.829 7.790 24.639 1.00 81.12 187 THR A O 1
ATOM 1549 N N . THR A 1 188 ? 3.275 7.604 22.473 1.00 72.12 188 THR A N 1
ATOM 1550 C CA . THR A 1 188 ? 4.512 8.203 21.961 1.00 72.12 188 THR A CA 1
ATOM 1551 C C . THR A 1 188 ? 4.263 9.642 21.520 1.00 72.12 188 THR A C 1
ATOM 1553 O O . THR A 1 188 ? 3.445 9.882 20.644 1.00 72.12 188 THR A O 1
ATOM 1556 N N . ASP A 1 189 ? 5.029 10.591 22.071 1.00 59.78 189 ASP A N 1
ATOM 1557 C CA . ASP A 1 189 ? 4.972 12.029 21.726 1.00 59.78 189 ASP A CA 1
ATOM 1558 C C . ASP A 1 189 ? 5.418 12.340 20.275 1.00 59.78 189 ASP A C 1
ATOM 1560 O O . ASP A 1 189 ? 5.419 13.490 19.833 1.00 59.78 189 ASP A O 1
ATOM 1564 N N . SER A 1 190 ? 5.855 11.331 19.515 1.00 53.41 190 SER A N 1
ATOM 1565 C CA . SER A 1 190 ? 6.345 11.486 18.148 1.00 53.41 190 SER A CA 1
ATOM 1566 C C . SER A 1 190 ? 5.220 11.394 17.122 1.00 53.41 190 SER A C 1
ATOM 1568 O O . SER A 1 190 ? 4.404 10.476 17.164 1.00 53.41 190 SER A O 1
ATOM 1570 N N . HIS A 1 191 ? 5.259 12.279 16.121 1.00 61.28 191 HIS A N 1
ATOM 1571 C CA . HIS A 1 191 ? 4.473 12.157 14.893 1.00 61.28 191 HIS A CA 1
ATOM 1572 C C . HIS A 1 191 ? 4.755 10.794 14.243 1.00 61.28 191 HIS A C 1
ATOM 1574 O O . HIS A 1 191 ? 5.779 10.602 13.585 1.00 61.28 191 HIS A O 1
ATOM 1580 N N . ASN A 1 192 ? 3.864 9.828 14.461 1.00 67.25 192 ASN A N 1
ATOM 1581 C CA . ASN A 1 192 ? 4.029 8.479 13.944 1.00 67.25 192 ASN A CA 1
ATOM 1582 C C . ASN A 1 192 ? 3.775 8.488 12.434 1.00 67.25 192 ASN A C 1
ATOM 1584 O O . ASN A 1 192 ? 2.633 8.557 11.982 1.00 67.25 192 ASN A O 1
ATOM 1588 N N . ILE A 1 193 ? 4.847 8.391 11.643 1.00 70.94 193 ILE A N 1
ATOM 1589 C CA . ILE A 1 193 ? 4.809 8.419 10.167 1.00 70.94 193 ILE A CA 1
ATOM 1590 C C . ILE A 1 193 ? 3.899 7.341 9.553 1.00 70.94 193 ILE A C 1
ATOM 1592 O O . ILE A 1 193 ? 3.464 7.461 8.412 1.00 70.94 193 ILE A O 1
ATOM 1596 N N . TRP A 1 194 ? 3.587 6.294 10.318 1.00 83.12 194 TRP A N 1
ATOM 1597 C CA . TRP A 1 194 ? 2.742 5.169 9.926 1.00 83.12 194 TRP A CA 1
ATOM 1598 C C . TRP A 1 194 ? 1.310 5.251 10.485 1.00 83.12 194 TRP A C 1
ATOM 1600 O O . TRP A 1 194 ? 0.530 4.323 10.278 1.00 83.12 194 TRP A O 1
ATOM 1610 N N . LEU A 1 195 ? 0.924 6.340 11.164 1.00 88.25 195 LEU A N 1
ATOM 1611 C CA . LEU A 1 195 ? -0.392 6.485 11.805 1.00 88.25 195 LEU A CA 1
ATOM 1612 C C . LEU A 1 195 ? -1.551 6.386 10.802 1.00 88.25 195 LEU A C 1
ATOM 1614 O O . LEU A 1 195 ? -2.512 5.647 11.020 1.00 88.25 195 LEU A O 1
ATOM 1618 N N . THR A 1 196 ? -1.435 7.071 9.662 1.00 89.94 196 THR A N 1
ATOM 1619 C CA . THR A 1 196 ? -2.408 6.969 8.564 1.00 89.94 196 THR A CA 1
ATOM 1620 C C . THR A 1 196 ? -2.510 5.535 8.050 1.00 89.94 196 THR A C 1
ATOM 1622 O O . THR A 1 196 ? -3.611 5.016 7.859 1.00 89.94 196 THR A O 1
ATOM 1625 N N . THR A 1 197 ? -1.375 4.855 7.878 1.00 91.19 197 THR A N 1
ATOM 1626 C CA . THR A 1 197 ? -1.336 3.468 7.402 1.00 91.19 197 THR A CA 1
ATOM 1627 C C . THR A 1 197 ? -1.932 2.497 8.417 1.00 91.19 197 THR A C 1
ATOM 1629 O O . THR A 1 197 ? -2.636 1.571 8.016 1.00 91.19 197 THR A O 1
ATOM 1632 N N . LEU A 1 198 ? -1.730 2.727 9.720 1.00 94.44 198 LEU A N 1
ATOM 1633 C CA . LEU A 1 198 ? -2.344 1.937 10.788 1.00 94.44 198 LEU A CA 1
ATOM 1634 C C . LEU A 1 198 ? -3.868 1.980 10.677 1.00 94.44 198 LEU A C 1
ATOM 1636 O O . LEU A 1 198 ? -4.517 0.935 10.639 1.00 94.44 198 LEU A O 1
ATOM 1640 N N . TYR A 1 199 ? -4.449 3.175 10.580 1.00 95.62 199 TYR A N 1
ATOM 1641 C CA . TYR A 1 199 ? -5.901 3.298 10.492 1.00 95.62 199 TYR A CA 1
ATOM 1642 C C . TYR A 1 199 ? -6.464 2.805 9.165 1.00 95.62 199 TYR A C 1
ATOM 1644 O O . TYR A 1 199 ? -7.539 2.211 9.156 1.00 95.62 199 TYR A O 1
ATOM 1652 N N . LEU A 1 200 ? -5.730 2.947 8.061 1.00 95.12 200 LEU A N 1
ATOM 1653 C CA . LEU A 1 200 ? -6.091 2.301 6.798 1.00 95.12 200 LEU A CA 1
ATOM 1654 C C . LEU A 1 200 ? -6.078 0.768 6.897 1.00 95.12 200 LEU A C 1
ATOM 1656 O O . LEU A 1 200 ? -6.925 0.124 6.282 1.00 95.12 200 LEU A O 1
ATOM 1660 N N . ALA A 1 201 ? -5.146 0.181 7.653 1.00 96.69 201 ALA A N 1
ATOM 1661 C CA . ALA A 1 201 ? -5.109 -1.258 7.905 1.00 96.69 201 ALA A CA 1
ATOM 1662 C C . ALA A 1 201 ? -6.292 -1.711 8.778 1.00 96.69 201 ALA A C 1
ATOM 1664 O O . ALA A 1 201 ? -6.917 -2.724 8.479 1.00 96.69 201 ALA A O 1
ATOM 1665 N N . ILE A 1 202 ? -6.653 -0.935 9.806 1.00 97.69 202 ILE A N 1
ATOM 1666 C CA . ILE A 1 202 ? -7.834 -1.187 10.653 1.00 97.69 202 ILE A CA 1
ATOM 1667 C C . ILE A 1 202 ? -9.130 -1.092 9.834 1.00 97.69 202 ILE A C 1
ATOM 1669 O O . ILE A 1 202 ? -9.992 -1.961 9.937 1.00 97.69 202 ILE A O 1
ATOM 1673 N N . LEU A 1 203 ? -9.261 -0.067 8.988 1.00 97.00 203 LEU A N 1
ATOM 1674 C CA . LEU A 1 203 ? -10.429 0.153 8.124 1.00 97.00 203 LEU A CA 1
ATOM 1675 C C . LEU A 1 203 ? -10.571 -0.890 7.003 1.00 97.00 203 LEU A C 1
ATOM 1677 O O . LEU A 1 203 ? -11.603 -0.917 6.340 1.00 97.00 203 LEU A O 1
ATOM 1681 N N . ALA A 1 204 ? -9.566 -1.743 6.782 1.00 96.00 204 ALA A N 1
ATOM 1682 C CA . ALA A 1 204 ? -9.671 -2.866 5.852 1.00 96.00 204 ALA A CA 1
ATOM 1683 C C . ALA A 1 204 ? -10.487 -4.046 6.415 1.00 96.00 204 ALA A C 1
ATOM 1685 O O . ALA A 1 204 ? -10.874 -4.930 5.653 1.00 96.00 204 ALA A O 1
ATOM 1686 N N . TYR A 1 205 ? -10.742 -4.077 7.727 1.00 97.50 205 TYR A N 1
ATOM 1687 C CA . TYR A 1 205 ? -11.620 -5.062 8.358 1.00 97.50 205 TYR A CA 1
ATOM 1688 C C . TYR A 1 205 ? -13.088 -4.634 8.283 1.00 97.50 205 TYR A C 1
ATOM 1690 O O . TYR A 1 205 ? -13.400 -3.451 8.148 1.00 97.50 205 TYR A O 1
ATOM 1698 N N . ASP A 1 206 ? -13.995 -5.598 8.470 1.00 95.75 206 ASP A N 1
ATOM 1699 C CA . ASP A 1 206 ? -15.421 -5.314 8.622 1.00 95.75 206 ASP A CA 1
ATOM 1700 C C . ASP A 1 206 ? -15.671 -4.245 9.705 1.00 95.75 206 ASP A C 1
ATOM 1702 O O . ASP A 1 206 ? -15.012 -4.259 10.757 1.00 95.75 206 ASP A O 1
ATOM 1706 N N . PRO A 1 207 ? -16.670 -3.357 9.536 1.00 96.19 207 PRO A N 1
ATOM 1707 C CA . PRO A 1 207 ? -16.945 -2.288 10.496 1.00 96.19 207 PRO A CA 1
ATOM 1708 C C . PRO A 1 207 ? -17.194 -2.773 11.929 1.00 96.19 207 PRO A C 1
ATOM 1710 O O . PRO A 1 207 ? -16.891 -2.051 12.879 1.00 96.19 207 PRO A O 1
ATOM 1713 N N . ALA A 1 208 ? -17.703 -3.996 12.108 1.00 96.19 208 ALA A N 1
ATOM 1714 C CA . ALA A 1 208 ? -17.877 -4.615 13.424 1.00 96.19 208 ALA A CA 1
ATOM 1715 C C . ALA A 1 208 ? -16.547 -4.810 14.180 1.00 96.19 208 ALA A C 1
ATOM 1717 O O . ALA A 1 208 ? -16.526 -4.729 15.407 1.00 96.19 208 ALA A O 1
ATOM 1718 N N . VAL A 1 209 ? -15.446 -5.027 13.455 1.00 97.25 209 VAL A N 1
ATOM 1719 C CA . VAL A 1 209 ? -14.089 -5.164 14.001 1.00 97.25 209 VAL A CA 1
ATOM 1720 C C . VAL A 1 209 ? -13.386 -3.810 14.051 1.00 97.25 209 VAL A C 1
ATOM 1722 O O . VAL A 1 209 ? -12.746 -3.495 15.049 1.00 97.25 209 VAL A O 1
ATOM 1725 N N . ALA A 1 210 ? -13.528 -2.985 13.011 1.00 97.56 210 ALA A N 1
ATOM 1726 C CA . ALA A 1 210 ? -12.823 -1.709 12.915 1.00 97.56 210 ALA A CA 1
ATOM 1727 C C . ALA A 1 210 ? -13.322 -0.667 13.933 1.00 97.56 210 ALA A C 1
ATOM 1729 O O . ALA A 1 210 ? -12.519 0.002 14.579 1.00 97.56 210 ALA A O 1
ATOM 1730 N N . LYS A 1 211 ? -14.643 -0.516 14.114 1.00 97.50 211 LYS A N 1
ATOM 1731 C CA . LYS A 1 211 ? -15.216 0.548 14.963 1.00 97.50 211 LYS A CA 1
ATOM 1732 C C . LYS A 1 211 ? -14.691 0.551 16.405 1.00 97.50 211 LYS A C 1
ATOM 1734 O O . LYS A 1 211 ? -14.372 1.643 16.871 1.00 97.50 211 LYS A O 1
ATOM 1739 N N . PRO A 1 212 ? -14.586 -0.591 17.118 1.00 96.88 212 PRO A N 1
ATOM 1740 C CA . PRO A 1 212 ? -13.992 -0.619 18.454 1.00 96.88 212 PRO A CA 1
ATOM 1741 C C . PRO A 1 212 ? -12.592 0.004 18.522 1.00 96.88 212 PRO A C 1
ATOM 1743 O O . PRO A 1 212 ? -12.339 0.799 19.421 1.00 96.88 212 PRO A O 1
ATOM 1746 N N . PHE A 1 213 ? -11.720 -0.277 17.547 1.00 96.25 213 PHE A N 1
ATOM 1747 C CA . PHE A 1 213 ? -10.381 0.322 17.481 1.00 96.25 213 PHE A CA 1
ATOM 1748 C C . PHE A 1 213 ? -10.444 1.841 17.321 1.00 96.25 213 PHE A C 1
ATOM 1750 O O . PHE A 1 213 ? -9.724 2.570 18.001 1.00 96.25 213 PHE A O 1
ATOM 1757 N N . LEU A 1 214 ? -11.301 2.327 16.419 1.00 96.69 214 LEU A N 1
ATOM 1758 C CA . LEU A 1 214 ? -11.428 3.761 16.148 1.00 96.69 214 LEU A CA 1
ATOM 1759 C C . LEU A 1 214 ? -11.959 4.501 17.380 1.00 96.69 214 LEU A C 1
ATOM 1761 O O . LEU A 1 214 ? -11.391 5.514 17.780 1.00 96.69 214 LEU A O 1
ATOM 1765 N N . LYS A 1 215 ? -13.008 3.963 18.015 1.00 95.94 215 LYS A N 1
ATOM 1766 C CA . LYS A 1 215 ? -13.593 4.535 19.235 1.00 95.94 215 LYS A CA 1
ATOM 1767 C C . LYS A 1 215 ? -12.584 4.575 20.379 1.00 95.94 215 LYS A C 1
ATOM 1769 O O . LYS A 1 215 ? -12.434 5.625 20.987 1.00 95.94 215 LYS A O 1
ATOM 1774 N N . ALA A 1 216 ? -11.838 3.493 20.609 1.00 94.31 216 ALA A N 1
ATOM 1775 C CA . ALA A 1 216 ? -10.842 3.429 21.679 1.00 94.31 216 ALA A CA 1
ATOM 1776 C C . ALA A 1 216 ? -9.757 4.517 21.555 1.00 94.31 216 ALA A C 1
ATOM 1778 O O . ALA A 1 216 ? -9.377 5.134 22.552 1.00 94.31 216 ALA A O 1
ATOM 1779 N N . ALA A 1 217 ? -9.279 4.788 20.336 1.00 93.38 217 ALA A N 1
ATOM 1780 C CA . ALA A 1 217 ? -8.323 5.869 20.096 1.00 93.38 217 ALA A CA 1
ATOM 1781 C C . ALA A 1 217 ? -8.933 7.257 20.335 1.00 93.38 217 ALA A C 1
ATOM 1783 O O . ALA A 1 217 ? -8.330 8.069 21.032 1.00 93.38 217 ALA A O 1
ATOM 1784 N N . ILE A 1 218 ? -10.139 7.506 19.813 1.00 93.50 218 ILE A N 1
ATOM 1785 C CA . ILE A 1 218 ? -10.846 8.784 20.002 1.00 93.50 218 ILE A CA 1
ATOM 1786 C C . ILE A 1 218 ? -11.118 9.040 21.491 1.00 93.50 218 ILE A C 1
ATOM 1788 O O . ILE A 1 218 ? -10.925 10.152 21.974 1.00 93.50 218 ILE A O 1
ATOM 1792 N N . GLU A 1 219 ? -11.551 8.018 22.230 1.00 91.19 219 GLU A N 1
ATOM 1793 C CA . GLU A 1 219 ? -11.819 8.100 23.670 1.00 91.19 219 GLU A CA 1
ATOM 1794 C C . GLU A 1 219 ? -10.547 8.388 24.471 1.00 91.19 219 GLU A C 1
ATOM 1796 O O . GLU A 1 219 ? -10.578 9.196 25.398 1.00 91.19 219 GLU A O 1
ATOM 1801 N N . THR A 1 220 ? -9.420 7.784 24.087 1.00 89.06 220 THR A N 1
ATOM 1802 C CA . THR A 1 220 ? -8.124 8.010 24.742 1.00 89.06 220 THR A CA 1
ATOM 1803 C C . THR A 1 220 ? -7.638 9.447 24.536 1.00 89.06 220 THR A C 1
ATOM 1805 O O . THR A 1 220 ? -7.187 10.094 25.479 1.00 89.06 220 THR A O 1
ATOM 1808 N N . GLU A 1 221 ? -7.783 9.991 23.328 1.00 87.56 221 GLU A N 1
ATOM 1809 C CA . GLU A 1 221 ? -7.424 11.385 23.048 1.00 87.56 221 GLU A CA 1
ATOM 1810 C C . GLU A 1 221 ? -8.468 12.398 23.543 1.00 87.56 221 GLU A C 1
ATOM 1812 O O . GLU A 1 221 ? -8.190 13.597 23.605 1.00 87.56 221 GLU A O 1
ATOM 1817 N N . HIS A 1 222 ? -9.667 11.956 23.935 1.00 80.69 222 HIS A N 1
ATOM 1818 C CA . HIS A 1 222 ? -10.735 12.852 24.383 1.00 80.69 222 HIS A CA 1
ATOM 1819 C C . HIS A 1 222 ? -10.322 13.697 25.597 1.00 80.69 222 HIS A C 1
ATOM 1821 O O . HIS A 1 222 ? -10.739 14.853 25.712 1.00 80.69 222 HIS A O 1
ATOM 1827 N N . SER A 1 223 ? -9.474 13.144 26.472 1.00 77.00 223 SER A N 1
ATOM 1828 C CA . SER A 1 223 ? -8.923 13.833 27.645 1.00 77.00 223 SER A CA 1
ATOM 1829 C C . SER A 1 223 ? -7.785 14.817 27.339 1.00 77.00 223 SER A C 1
ATOM 1831 O O . SER A 1 223 ? -7.350 15.524 28.245 1.00 77.00 223 SER A O 1
ATOM 1833 N N . ILE A 1 224 ? -7.288 14.881 26.099 1.00 80.38 224 ILE A N 1
ATOM 1834 C CA . ILE A 1 224 ? -6.217 15.807 25.706 1.00 80.38 224 ILE A CA 1
ATOM 1835 C C . ILE A 1 224 ? -6.807 17.210 25.530 1.00 80.38 224 ILE A C 1
ATOM 1837 O O . ILE A 1 224 ? -7.689 17.420 24.699 1.00 80.38 224 ILE A O 1
ATOM 1841 N N . ASN A 1 225 ? -6.338 18.181 26.316 1.00 75.75 225 ASN A N 1
ATOM 1842 C CA . ASN A 1 225 ? -6.919 19.529 26.343 1.00 75.75 225 ASN A CA 1
ATOM 1843 C C . ASN A 1 225 ? -6.694 20.318 25.046 1.00 75.75 225 ASN A C 1
ATOM 1845 O O . ASN A 1 225 ? -7.592 21.049 24.630 1.00 75.75 225 ASN A O 1
ATOM 1849 N N . ASP A 1 226 ? -5.521 20.186 24.419 1.00 79.12 226 ASP A N 1
ATOM 1850 C CA . ASP A 1 226 ? -5.260 20.816 23.126 1.00 79.12 226 ASP A CA 1
ATOM 1851 C C . ASP A 1 226 ? -5.797 19.923 22.007 1.00 79.12 226 ASP A C 1
ATOM 1853 O O . ASP A 1 226 ? -5.383 18.779 21.825 1.00 79.12 226 ASP A O 1
ATOM 1857 N N . ILE A 1 227 ? -6.745 20.448 21.238 1.00 74.44 227 ILE A N 1
ATOM 1858 C CA . ILE A 1 227 ? -7.306 19.732 20.097 1.00 74.44 227 ILE A CA 1
ATOM 1859 C C . ILE A 1 227 ? -6.260 19.473 19.003 1.00 74.44 227 ILE A C 1
ATOM 1861 O O . ILE A 1 227 ? -6.398 18.527 18.221 1.00 74.44 227 ILE A O 1
ATOM 1865 N N . ASN A 1 228 ? -5.206 20.292 18.951 1.00 76.38 228 ASN A N 1
ATOM 1866 C CA . ASN A 1 228 ? -4.108 20.119 18.016 1.00 76.38 228 ASN A CA 1
ATOM 1867 C C . ASN A 1 228 ? -3.217 18.930 18.369 1.00 76.38 228 ASN A C 1
ATOM 1869 O O . ASN A 1 228 ? -2.537 18.454 17.474 1.00 76.38 228 ASN A O 1
ATOM 1873 N N . ASP A 1 229 ? -3.290 18.404 19.586 1.00 79.12 229 ASP A N 1
ATOM 1874 C CA . ASP A 1 229 ? -2.496 17.246 20.002 1.00 79.12 229 ASP A CA 1
ATOM 1875 C C . ASP A 1 229 ? -3.263 15.920 19.809 1.00 79.12 229 ASP A C 1
ATOM 1877 O O . ASP A 1 229 ? -2.777 14.848 20.157 1.00 79.12 229 ASP A O 1
ATOM 1881 N N . ARG A 1 230 ? -4.474 15.971 19.230 1.00 86.38 230 ARG A N 1
ATOM 1882 C CA . ARG A 1 230 ? -5.339 14.805 18.962 1.00 86.38 230 ARG A CA 1
ATOM 1883 C C . ARG A 1 230 ? -5.107 14.218 17.567 1.00 86.38 230 ARG A C 1
ATOM 1885 O O . ARG A 1 230 ? -6.009 14.199 16.720 1.00 86.38 230 ARG A O 1
ATOM 1892 N N . GLU A 1 231 ? -3.869 13.822 17.288 1.00 87.44 231 GLU A N 1
ATOM 1893 C CA . GLU A 1 231 ? -3.431 13.366 15.962 1.00 87.44 231 GLU A CA 1
ATOM 1894 C C . GLU A 1 231 ? -4.187 12.127 15.467 1.00 87.44 231 GLU A C 1
ATOM 1896 O O . GLU A 1 231 ? -4.562 12.052 14.293 1.00 87.44 231 GLU A O 1
ATOM 1901 N N . HIS A 1 232 ? -4.503 11.176 16.348 1.00 91.31 232 HIS A N 1
ATOM 1902 C CA . HIS A 1 232 ? -5.243 9.979 15.961 1.00 91.31 232 HIS A CA 1
ATOM 1903 C C . HIS A 1 232 ? -6.662 10.341 15.518 1.00 91.31 232 HIS A C 1
ATOM 1905 O O . HIS A 1 232 ? -7.118 9.889 14.468 1.00 91.31 232 HIS A O 1
ATOM 1911 N N . THR A 1 233 ? -7.348 11.192 16.280 1.00 91.94 233 THR A N 1
ATOM 1912 C CA . THR A 1 233 ? -8.709 11.652 15.989 1.00 91.94 233 THR A CA 1
ATOM 1913 C C . THR A 1 233 ? -8.762 12.397 14.657 1.00 91.94 233 THR A C 1
ATOM 1915 O O . THR A 1 233 ? -9.656 12.134 13.850 1.00 91.94 233 THR A O 1
ATOM 1918 N N . LYS A 1 234 ? -7.779 13.266 14.381 1.00 90.31 234 LYS A N 1
ATOM 1919 C CA . LYS A 1 234 ? -7.647 13.978 13.097 1.00 90.31 234 LYS A CA 1
ATOM 1920 C C . LYS A 1 234 ? -7.516 13.016 11.918 1.00 90.31 234 LYS A C 1
ATOM 1922 O O . LYS A 1 234 ? -8.240 13.146 10.928 1.00 90.31 234 LYS A O 1
ATOM 1927 N N . VAL A 1 235 ? -6.617 12.036 12.028 1.00 91.25 235 VAL A N 1
ATOM 1928 C CA . VAL A 1 235 ? -6.395 11.029 10.981 1.00 91.25 235 VAL A CA 1
ATOM 1929 C C . VAL A 1 235 ? -7.652 10.187 10.763 1.00 91.25 235 VAL A C 1
ATOM 1931 O O . VAL A 1 235 ? -8.092 10.034 9.624 1.00 91.25 235 VAL A O 1
ATOM 1934 N N . ILE A 1 236 ? -8.279 9.694 11.836 1.00 94.19 236 ILE A N 1
ATOM 1935 C CA . ILE A 1 236 ? -9.519 8.907 11.756 1.00 94.19 236 ILE A CA 1
ATOM 1936 C C . ILE A 1 236 ? -10.631 9.715 11.077 1.00 94.19 236 ILE A C 1
ATOM 1938 O O . ILE A 1 236 ? -11.281 9.203 10.164 1.00 94.19 236 ILE A O 1
ATOM 1942 N N . TYR A 1 237 ? -10.833 10.973 11.484 1.00 93.38 237 TYR A N 1
ATOM 1943 C CA . TYR A 1 237 ? -11.830 11.864 10.890 1.00 93.38 237 TYR A CA 1
ATOM 1944 C C . TYR A 1 237 ? -11.624 12.009 9.381 1.00 93.38 237 TYR A C 1
ATOM 1946 O O . TYR A 1 237 ? -12.555 11.802 8.600 1.00 93.38 237 TYR A O 1
ATOM 1954 N N . SER A 1 238 ? -10.389 12.313 8.969 1.00 91.25 238 SER A N 1
ATOM 1955 C CA . SER A 1 238 ? -10.034 12.490 7.561 1.00 91.25 238 SER A CA 1
ATOM 1956 C C . SER A 1 238 ? -10.289 11.220 6.743 1.00 91.25 238 SER A C 1
ATOM 1958 O O . SER A 1 238 ? -10.944 11.267 5.700 1.00 91.25 238 SER A O 1
ATOM 1960 N N . LEU A 1 239 ? -9.856 10.059 7.248 1.00 92.75 239 LEU A N 1
ATOM 1961 C CA . LEU A 1 239 ? -10.028 8.780 6.560 1.00 92.75 239 LEU A CA 1
ATOM 1962 C C . LEU A 1 239 ? -11.502 8.387 6.413 1.00 92.75 239 LEU A C 1
ATOM 1964 O O . LEU A 1 239 ? -11.923 8.026 5.314 1.00 92.75 239 LEU A O 1
ATOM 1968 N N . ILE A 1 240 ? -12.304 8.485 7.478 1.00 93.81 240 ILE A N 1
ATOM 1969 C CA . ILE A 1 240 ? -13.733 8.143 7.412 1.00 93.81 240 ILE A CA 1
ATOM 1970 C C . ILE A 1 240 ? -14.473 9.095 6.468 1.00 93.81 240 ILE A C 1
ATOM 1972 O O . ILE A 1 240 ? -15.266 8.642 5.638 1.00 93.81 240 ILE A O 1
ATOM 1976 N N . ARG A 1 241 ? -14.188 10.402 6.549 1.00 91.50 241 ARG A N 1
ATOM 1977 C CA . ARG A 1 241 ? -14.766 11.409 5.650 1.00 91.50 241 ARG A CA 1
ATOM 1978 C C . ARG A 1 241 ? -14.459 11.095 4.184 1.00 91.50 241 ARG A C 1
ATOM 1980 O O . ARG A 1 241 ? -15.353 11.208 3.350 1.00 91.50 241 ARG A O 1
ATOM 1987 N N . ASN A 1 242 ? -13.231 10.674 3.879 1.00 88.75 242 ASN A N 1
ATOM 1988 C CA . ASN A 1 242 ? -12.812 10.321 2.521 1.00 88.75 242 ASN A CA 1
ATOM 1989 C C . ASN A 1 242 ? -13.441 9.014 2.017 1.00 88.75 242 ASN A C 1
ATOM 1991 O O . ASN A 1 242 ? -13.758 8.910 0.834 1.00 88.75 242 ASN A O 1
ATOM 1995 N N . ILE A 1 243 ? -13.644 8.025 2.894 1.00 87.88 243 ILE A N 1
ATOM 1996 C CA . ILE A 1 243 ? -14.328 6.769 2.542 1.00 87.88 243 ILE A CA 1
ATOM 1997 C C . ILE A 1 243 ? -15.818 7.013 2.272 1.00 87.88 243 ILE A C 1
ATOM 1999 O O . ILE A 1 243 ? -16.390 6.354 1.405 1.00 87.88 243 ILE A O 1
ATOM 2003 N N . ASN A 1 244 ? -16.438 7.958 2.991 1.00 85.62 244 ASN A N 1
ATOM 2004 C CA . ASN A 1 244 ? -17.847 8.327 2.839 1.00 85.62 244 ASN A CA 1
ATOM 2005 C C . ASN A 1 244 ? -18.797 7.108 2.908 1.00 85.62 244 ASN A C 1
ATOM 2007 O O . ASN A 1 244 ? -19.665 6.919 2.055 1.00 85.62 244 ASN A O 1
ATOM 2011 N N . ASN A 1 245 ? -18.602 6.254 3.920 1.00 89.44 245 ASN A N 1
ATOM 2012 C CA . ASN A 1 245 ? -19.440 5.082 4.185 1.00 89.44 245 ASN A CA 1
ATOM 2013 C C . ASN A 1 245 ? -20.306 5.315 5.437 1.00 89.44 245 ASN A C 1
ATOM 2015 O O . ASN A 1 245 ? -19.774 5.504 6.533 1.00 89.44 245 ASN A O 1
ATOM 2019 N N . ALA A 1 246 ? -21.631 5.225 5.268 1.00 93.56 246 ALA A N 1
ATOM 2020 C CA . ALA A 1 246 ? -22.635 5.408 6.320 1.00 93.56 246 ALA A CA 1
ATOM 2021 C C . ALA A 1 246 ? -22.476 4.440 7.506 1.00 93.56 246 ALA A C 1
ATOM 2023 O O . ALA A 1 246 ? -22.899 4.733 8.624 1.00 93.56 246 ALA A O 1
ATOM 2024 N N . GLU A 1 247 ? -21.819 3.292 7.313 1.00 96.00 247 GLU A N 1
ATOM 2025 C CA . GLU A 1 247 ? -21.525 2.381 8.417 1.00 96.00 247 GLU A CA 1
ATOM 2026 C C . GLU A 1 247 ? -20.678 3.051 9.504 1.00 96.00 247 GLU A C 1
ATOM 2028 O O . GLU A 1 247 ? -20.798 2.668 10.663 1.00 96.00 247 GLU A O 1
ATOM 2033 N N . TYR A 1 248 ? -19.887 4.079 9.187 1.00 95.69 248 TYR A N 1
ATOM 2034 C CA . TYR A 1 248 ? -19.057 4.805 10.153 1.00 95.69 248 TYR A CA 1
ATOM 2035 C C . TYR A 1 248 ? -19.692 6.096 10.695 1.00 95.69 248 TYR A C 1
ATOM 2037 O O . TYR A 1 248 ? -19.041 6.802 11.468 1.00 95.69 248 TYR A O 1
ATOM 2045 N N . ASP A 1 249 ? -20.963 6.379 10.389 1.00 93.88 249 ASP A N 1
ATOM 2046 C CA . ASP A 1 249 ? -21.664 7.584 10.866 1.00 93.88 249 ASP A CA 1
ATOM 2047 C C . ASP A 1 249 ? -21.647 7.707 12.391 1.00 93.88 249 ASP A C 1
ATOM 2049 O O . ASP A 1 249 ? -21.489 8.795 12.937 1.00 93.88 249 ASP A O 1
ATOM 2053 N N . GLU A 1 250 ? -21.752 6.585 13.101 1.00 95.06 250 GLU A N 1
ATOM 2054 C CA . GLU A 1 250 ? -21.657 6.557 14.560 1.00 95.06 250 GLU A CA 1
ATOM 2055 C C . GLU A 1 250 ? -20.304 7.091 15.059 1.00 95.06 250 GLU A C 1
ATOM 2057 O O . GLU A 1 250 ? -20.263 7.896 15.987 1.00 95.06 250 GLU A O 1
ATOM 2062 N N . VAL A 1 251 ? -19.198 6.684 14.426 1.00 95.81 251 VAL A N 1
ATOM 2063 C CA . VAL A 1 251 ? -17.851 7.155 14.784 1.00 95.81 251 VAL A CA 1
ATOM 2064 C C . VAL A 1 251 ? -17.718 8.644 14.468 1.00 95.81 251 VAL A C 1
ATOM 2066 O O . VAL A 1 251 ? -17.226 9.405 15.297 1.00 95.81 251 VAL A O 1
ATOM 2069 N N . MET A 1 252 ? -18.236 9.088 13.319 1.00 93.75 252 MET A N 1
ATOM 2070 C CA . MET A 1 252 ? -18.263 10.511 12.961 1.00 93.75 252 MET A CA 1
ATOM 2071 C C . MET A 1 252 ? -19.076 11.343 13.951 1.00 93.75 252 MET A C 1
ATOM 2073 O O . MET A 1 252 ? -18.670 12.448 14.304 1.00 93.75 252 MET A O 1
ATOM 2077 N N . ASN A 1 253 ? -20.207 10.822 14.423 1.00 93.75 253 ASN A N 1
ATOM 2078 C CA . ASN A 1 253 ? -21.035 11.497 15.415 1.00 93.75 253 ASN A CA 1
ATOM 2079 C C . ASN A 1 253 ? -20.307 11.630 16.755 1.00 93.75 253 ASN A C 1
ATOM 2081 O O . ASN A 1 253 ? -20.394 12.690 17.363 1.00 93.75 253 ASN A O 1
ATOM 2085 N N . ILE A 1 254 ? -19.535 10.621 17.177 1.00 93.69 254 ILE A N 1
ATOM 2086 C CA . ILE A 1 254 ? -18.674 10.725 18.367 1.00 93.69 254 ILE A CA 1
ATOM 2087 C C . ILE A 1 254 ? -17.657 11.859 18.186 1.00 93.69 254 ILE A C 1
ATOM 2089 O O . ILE A 1 254 ? -17.561 12.727 19.050 1.00 93.69 254 ILE A O 1
ATOM 2093 N N . ILE A 1 255 ? -16.955 11.920 17.050 1.00 92.44 255 ILE A N 1
ATOM 2094 C CA . ILE A 1 255 ? -15.960 12.979 16.796 1.00 92.44 255 ILE A CA 1
ATOM 2095 C C . ILE A 1 255 ? -16.613 14.368 16.817 1.00 92.44 255 ILE A C 1
ATOM 2097 O O . ILE A 1 255 ? -16.080 15.284 17.430 1.00 92.44 255 ILE A O 1
ATOM 2101 N N . LYS A 1 256 ? -17.804 14.526 16.231 1.00 90.94 256 LYS A N 1
ATOM 2102 C CA . LYS A 1 256 ? -18.544 15.802 16.212 1.00 90.94 256 LYS A CA 1
ATOM 2103 C C . LYS A 1 256 ? -19.002 16.289 17.592 1.00 90.94 256 LYS A C 1
ATOM 2105 O O . LYS A 1 256 ? -19.386 17.446 17.726 1.00 90.94 256 LYS A O 1
ATOM 2110 N N . THR A 1 257 ? -18.985 15.433 18.616 1.00 90.25 257 THR A N 1
ATOM 2111 C CA . THR A 1 257 ? -19.260 15.853 20.003 1.00 90.25 257 THR A CA 1
ATOM 2112 C C . THR A 1 257 ? -18.045 16.485 20.683 1.00 90.25 257 THR A C 1
ATOM 2114 O O . THR A 1 257 ? -18.185 17.077 21.752 1.00 90.25 257 THR A O 1
ATOM 2117 N N . ILE A 1 258 ? -16.858 16.383 20.077 1.00 88.50 258 ILE A N 1
ATOM 2118 C CA . ILE A 1 258 ? -15.629 16.982 20.589 1.00 88.50 258 ILE A CA 1
ATOM 2119 C C . ILE A 1 258 ? -15.668 18.499 20.350 1.00 88.50 258 ILE A C 1
ATOM 2121 O O . ILE A 1 258 ? -15.813 18.928 19.203 1.00 88.50 258 ILE A O 1
ATOM 2125 N N . PRO A 1 259 ? -15.493 19.332 21.392 1.00 84.94 259 PRO A N 1
ATOM 2126 C CA . PRO A 1 259 ? -15.390 20.775 21.213 1.00 84.94 259 PRO A CA 1
ATOM 2127 C C . PRO A 1 259 ? -14.243 21.142 20.264 1.00 84.94 259 PRO A C 1
ATOM 2129 O O . PRO A 1 259 ? -13.106 20.739 20.496 1.00 84.94 259 PRO A O 1
ATOM 2132 N N . GLY A 1 260 ? -14.539 21.923 19.222 1.00 83.25 260 GLY A N 1
ATOM 2133 C CA . GLY A 1 260 ? -13.553 22.408 18.252 1.00 83.25 260 GLY A CA 1
ATOM 2134 C C . GLY A 1 260 ? -13.259 21.462 17.084 1.00 83.25 260 GLY A C 1
ATOM 2135 O O . GLY A 1 260 ? -12.351 21.755 16.305 1.00 83.25 260 GLY A O 1
ATOM 2136 N N . TYR A 1 261 ? -13.992 20.348 16.936 1.00 86.06 261 TYR A N 1
ATOM 2137 C CA . TYR A 1 261 ? -13.782 19.376 15.850 1.00 86.06 261 TYR A CA 1
ATOM 2138 C C . TYR A 1 261 ? -13.787 20.009 14.446 1.00 86.06 261 TYR A C 1
ATOM 2140 O O . TYR A 1 261 ? -13.233 19.433 13.514 1.00 86.06 261 TYR A O 1
ATOM 2148 N N . GLU A 1 262 ? -14.380 21.193 14.278 1.00 85.75 262 GLU A N 1
ATOM 2149 C CA . GLU A 1 262 ? -14.415 21.946 13.023 1.00 85.75 262 GLU A CA 1
ATOM 2150 C C . GLU A 1 262 ? -13.008 22.269 12.491 1.00 85.75 262 GLU A C 1
ATOM 2152 O O . GLU A 1 262 ? -12.818 22.441 11.287 1.00 85.75 262 GLU A O 1
ATOM 2157 N N . VAL A 1 263 ? -11.994 22.307 13.364 1.00 83.69 263 VAL A N 1
ATOM 2158 C CA . VAL A 1 263 ? -10.584 22.442 12.959 1.00 83.69 263 VAL A CA 1
ATOM 2159 C C . VAL A 1 263 ? -10.148 21.268 12.074 1.00 83.69 263 VAL A C 1
ATOM 2161 O O . VAL A 1 263 ? -9.326 21.441 11.174 1.00 83.69 263 VAL A O 1
ATOM 2164 N N . TYR A 1 264 ? -10.738 20.083 12.254 1.00 84.38 264 TYR A N 1
ATOM 2165 C CA . TYR A 1 264 ? -10.421 18.903 11.451 1.00 84.38 264 TYR A CA 1
ATOM 2166 C C . TYR A 1 264 ? -10.892 19.029 10.000 1.00 84.38 264 TYR A C 1
ATOM 2168 O O . TYR A 1 264 ? -10.311 18.402 9.116 1.00 84.38 264 TYR A O 1
ATOM 2176 N N . ASP A 1 265 ? -11.885 19.876 9.711 1.00 79.31 265 ASP A N 1
ATOM 2177 C CA . ASP A 1 265 ? -12.349 20.101 8.337 1.00 79.31 265 ASP A CA 1
ATOM 2178 C C . ASP A 1 265 ? -11.339 20.843 7.462 1.00 79.31 265 ASP A C 1
ATOM 2180 O O . ASP A 1 265 ? -11.444 20.791 6.233 1.00 79.31 265 ASP A O 1
ATOM 2184 N N . GLN A 1 266 ? -10.368 21.506 8.090 1.00 73.81 266 GLN A N 1
ATOM 2185 C CA . GLN A 1 266 ? -9.304 22.258 7.430 1.00 73.81 266 GLN A CA 1
ATOM 2186 C C . GLN A 1 266 ? -8.073 21.390 7.128 1.00 73.81 266 GLN A C 1
ATOM 2188 O O . GLN A 1 266 ? -7.179 21.824 6.401 1.00 73.81 266 GLN A O 1
ATOM 2193 N N . LEU A 1 267 ? -8.023 20.161 7.655 1.00 65.56 267 LEU A N 1
ATOM 2194 C CA . LEU A 1 267 ? -6.910 19.237 7.468 1.00 65.56 267 LEU A CA 1
ATOM 2195 C C . LEU A 1 267 ? -7.113 18.409 6.195 1.00 65.56 267 LEU A C 1
ATOM 2197 O O . LEU A 1 267 ? -7.900 17.463 6.154 1.00 65.56 267 LEU A O 1
ATOM 2201 N N . ILE A 1 268 ? -6.368 18.757 5.146 1.00 54.25 268 ILE A N 1
ATOM 2202 C CA . ILE A 1 268 ? -6.188 17.886 3.982 1.00 54.25 268 ILE A CA 1
ATOM 2203 C C . ILE A 1 268 ? -5.043 16.930 4.314 1.00 54.25 268 ILE A C 1
ATOM 2205 O O . ILE A 1 268 ? -3.879 17.325 4.291 1.00 54.25 268 ILE A O 1
ATOM 2209 N N . ILE A 1 269 ? -5.377 15.683 4.635 1.00 56.28 269 ILE A N 1
ATOM 2210 C CA . ILE A 1 269 ? -4.396 14.603 4.762 1.00 56.28 269 ILE A CA 1
ATOM 2211 C C . ILE A 1 269 ? -4.389 13.869 3.415 1.00 56.28 269 ILE A C 1
ATOM 2213 O O . ILE A 1 269 ? -5.427 13.348 3.000 1.00 56.28 269 ILE A O 1
ATOM 2217 N N . TYR A 1 270 ? -3.255 13.939 2.706 1.00 41.91 270 TYR A N 1
ATOM 2218 C CA . TYR A 1 270 ? -3.023 13.316 1.393 1.00 41.91 270 TYR A CA 1
ATOM 2219 C C . TYR A 1 270 ? -2.674 11.832 1.516 1.00 41.91 270 TYR A C 1
ATOM 2221 O O . TYR A 1 270 ? -1.932 11.482 2.462 1.00 41.91 270 TYR A O 1
#

Radius of gyration: 21.51 Å; chains: 1; bounding box: 47×46×59 Å

pLDDT: mean 82.74, std 14.56, range [35.03, 97.69]

Organism: NCBI:txid2704465